Protein AF-A0A7V5GTH8-F1 (afdb_monomer_lite)

Structure (mmCIF, N/CA/C/O backbone):
data_AF-A0A7V5GTH8-F1
#
_entry.id   AF-A0A7V5GTH8-F1
#
loop_
_atom_site.group_PDB
_atom_site.id
_atom_site.type_symbol
_atom_site.label_atom_id
_atom_site.label_alt_id
_atom_site.label_comp_id
_atom_site.label_asym_id
_atom_site.label_entity_id
_atom_site.label_seq_id
_atom_site.pdbx_PDB_ins_code
_atom_site.Cartn_x
_atom_site.Cartn_y
_atom_site.Cartn_z
_atom_site.occupancy
_atom_site.B_iso_or_equiv
_atom_site.auth_seq_id
_atom_site.auth_comp_id
_atom_site.auth_asym_id
_atom_site.auth_atom_id
_atom_site.pdbx_PDB_model_num
ATOM 1 N N . MET A 1 1 ? 73.875 55.751 -14.891 1.00 39.44 1 MET A N 1
ATOM 2 C CA . MET A 1 1 ? 72.560 55.647 -15.553 1.00 39.44 1 MET A CA 1
ATOM 3 C C . MET A 1 1 ? 71.594 54.979 -14.580 1.00 39.44 1 MET A C 1
ATOM 5 O O . MET A 1 1 ? 71.807 53.838 -14.205 1.00 39.44 1 MET A O 1
ATOM 9 N N . THR A 1 2 ? 70.667 55.794 -14.068 1.00 31.27 2 THR A N 1
ATOM 10 C CA . THR A 1 2 ? 69.324 55.520 -13.494 1.00 31.27 2 THR A CA 1
ATOM 11 C C . THR A 1 2 ? 68.744 54.111 -13.739 1.00 31.27 2 THR A C 1
ATOM 13 O O . THR A 1 2 ? 68.944 53.587 -14.821 1.00 31.27 2 THR A O 1
ATOM 16 N N . SER A 1 3 ? 67.902 53.466 -12.918 1.00 29.36 3 SER A N 1
ATOM 17 C CA . SER A 1 3 ? 67.171 53.792 -11.683 1.00 29.36 3 SER A CA 1
ATOM 18 C C . SER A 1 3 ? 66.251 52.591 -11.345 1.00 29.36 3 SER A C 1
ATOM 20 O O . SER A 1 3 ? 65.590 52.087 -12.240 1.00 29.36 3 SER A O 1
ATOM 22 N N . ARG A 1 4 ? 66.178 52.227 -10.054 1.00 31.39 4 ARG A N 1
ATOM 23 C CA . ARG A 1 4 ? 65.015 51.779 -9.236 1.00 31.39 4 ARG A CA 1
ATOM 24 C C . ARG A 1 4 ? 64.033 50.680 -9.707 1.00 31.39 4 ARG A C 1
ATOM 26 O O . ARG A 1 4 ? 63.266 50.854 -10.640 1.00 31.39 4 ARG A O 1
ATOM 33 N N . LEU A 1 5 ? 63.968 49.645 -8.856 1.00 44.34 5 LEU A N 1
ATOM 34 C CA . LEU A 1 5 ? 62.807 49.110 -8.106 1.00 44.34 5 LEU A CA 1
ATOM 35 C C . LEU A 1 5 ? 61.379 49.546 -8.495 1.00 44.34 5 LEU A C 1
ATOM 37 O O . LEU A 1 5 ? 61.075 50.736 -8.487 1.00 44.34 5 LEU A O 1
ATOM 41 N N . THR A 1 6 ? 60.509 48.532 -8.616 1.00 35.84 6 THR A N 1
ATOM 42 C CA . THR A 1 6 ? 59.057 48.374 -8.298 1.00 35.84 6 THR A CA 1
ATOM 43 C C . THR A 1 6 ? 58.467 47.469 -9.395 1.00 35.84 6 THR A C 1
ATOM 45 O O . THR A 1 6 ? 58.799 47.634 -10.555 1.00 35.84 6 THR A O 1
ATOM 48 N N . GLY A 1 7 ? 57.701 46.407 -9.167 1.00 30.75 7 GLY A N 1
ATOM 49 C CA . GLY A 1 7 ? 56.787 46.075 -8.089 1.00 30.75 7 GLY A CA 1
ATOM 50 C C . GLY A 1 7 ? 55.449 45.708 -8.743 1.00 30.75 7 GLY A C 1
ATOM 51 O O . GLY A 1 7 ? 54.884 46.552 -9.421 1.00 30.75 7 GLY A O 1
ATOM 52 N N . HIS A 1 8 ? 54.963 44.486 -8.469 1.00 31.66 8 HIS A N 1
ATOM 53 C CA . HIS A 1 8 ? 53.585 43.990 -8.683 1.00 31.66 8 HIS A CA 1
ATOM 54 C C . HIS A 1 8 ? 53.201 43.663 -10.138 1.00 31.66 8 HIS A C 1
ATOM 56 O O . HIS A 1 8 ? 53.576 44.362 -11.061 1.00 31.66 8 HIS A O 1
ATOM 62 N N . ALA A 1 9 ? 52.396 42.654 -10.450 1.00 35.94 9 ALA A N 1
ATOM 63 C CA . ALA A 1 9 ? 51.842 41.493 -9.758 1.00 35.94 9 ALA A CA 1
ATOM 64 C C . ALA A 1 9 ? 51.091 40.702 -10.850 1.00 35.94 9 ALA A C 1
ATOM 66 O O . ALA A 1 9 ? 50.627 41.296 -11.821 1.00 35.94 9 ALA A O 1
ATOM 67 N N . GLY A 1 10 ? 50.920 39.392 -10.668 1.00 33.81 10 GLY A N 1
ATOM 68 C CA . GLY A 1 10 ? 49.927 38.625 -11.427 1.00 33.81 10 GLY A CA 1
ATOM 69 C C . GLY A 1 10 ? 50.499 37.688 -12.484 1.00 33.81 10 GLY A C 1
ATOM 70 O O . GLY A 1 10 ? 50.167 37.796 -13.657 1.00 33.81 10 GLY A O 1
ATOM 71 N N . GLN A 1 11 ? 51.308 36.717 -12.061 1.00 32.38 11 GLN A N 1
ATOM 72 C CA . GLN A 1 11 ? 51.570 35.520 -12.857 1.00 32.38 11 GLN A CA 1
ATOM 73 C C . GLN A 1 11 ? 51.214 34.296 -12.008 1.00 32.38 11 GLN A C 1
ATOM 75 O O . GLN A 1 11 ? 52.065 33.660 -11.397 1.00 32.38 11 GLN A O 1
ATOM 80 N N . VAL A 1 12 ? 49.917 33.989 -11.932 1.00 32.72 12 VAL A N 1
ATOM 81 C CA . VAL A 1 12 ? 49.458 32.642 -11.578 1.00 32.72 12 VAL A CA 1
ATOM 82 C C . VAL A 1 12 ? 49.416 31.866 -12.888 1.00 32.72 12 VAL A C 1
ATOM 84 O O . VAL A 1 12 ? 48.383 31.756 -13.538 1.00 32.72 12 VAL A O 1
ATOM 87 N N . VAL A 1 13 ? 50.584 31.397 -13.320 1.00 36.88 13 VAL A N 1
ATOM 88 C CA . VAL A 1 13 ? 50.701 30.362 -14.350 1.00 36.88 13 VAL A CA 1
ATOM 89 C C . VAL A 1 13 ? 51.415 29.184 -13.704 1.00 36.88 13 VAL A C 1
ATOM 91 O O . VAL A 1 13 ? 52.630 29.045 -13.757 1.00 36.88 13 VAL A O 1
ATOM 94 N N . LEU A 1 14 ? 50.614 28.363 -13.039 1.00 33.53 14 LEU A N 1
ATOM 95 C CA . LEU A 1 14 ? 50.848 26.940 -12.823 1.00 33.53 14 LEU A CA 1
ATOM 96 C C . LEU A 1 14 ? 49.555 26.295 -13.339 1.00 33.53 14 LEU A C 1
ATOM 98 O O . LEU A 1 14 ? 48.562 26.213 -12.626 1.00 33.53 14 LEU A O 1
ATOM 102 N N . ALA A 1 15 ? 49.412 26.157 -14.661 1.00 32.22 15 ALA A N 1
ATOM 103 C CA . ALA A 1 15 ? 49.744 24.904 -15.344 1.00 32.22 15 ALA A CA 1
ATOM 104 C C . ALA A 1 15 ? 49.188 23.727 -14.517 1.00 32.22 15 ALA A C 1
ATOM 106 O O . ALA A 1 15 ? 49.846 23.209 -13.625 1.00 32.22 15 ALA A O 1
ATOM 107 N N . ALA A 1 16 ? 47.877 23.490 -14.572 1.00 37.06 16 ALA A N 1
ATOM 108 C CA . ALA A 1 16 ? 47.250 22.671 -15.612 1.00 37.06 16 ALA A CA 1
ATOM 109 C C . ALA A 1 16 ? 47.937 21.303 -15.775 1.00 37.06 16 ALA A C 1
ATOM 111 O O . ALA A 1 16 ? 48.403 20.959 -16.853 1.00 37.06 16 ALA A O 1
ATOM 112 N N . SER A 1 17 ? 48.013 20.523 -14.696 1.00 38.22 17 SER A N 1
ATOM 113 C CA . SER A 1 17 ? 48.402 19.109 -14.769 1.00 38.22 17 SER A CA 1
ATOM 114 C C . SER A 1 17 ? 48.010 18.359 -13.497 1.00 38.22 17 SER A C 1
ATOM 116 O O . SER A 1 17 ? 48.876 17.876 -12.781 1.00 38.22 17 SER A O 1
ATOM 118 N N . LEU A 1 18 ? 46.706 18.313 -13.192 1.00 33.22 18 LEU A N 1
ATOM 119 C CA . LEU A 1 18 ? 46.084 17.324 -12.291 1.00 33.22 18 LEU A CA 1
ATOM 120 C C . LEU A 1 18 ? 44.551 17.483 -12.283 1.00 33.22 18 LEU A C 1
ATOM 122 O O . LEU A 1 18 ? 43.934 17.744 -11.261 1.00 33.22 18 LEU A O 1
ATOM 126 N N . PHE A 1 19 ? 43.923 17.349 -13.450 1.00 32.22 19 PHE A N 1
ATOM 127 C CA . PHE A 1 19 ? 42.498 17.014 -13.546 1.00 32.22 19 PHE A CA 1
ATOM 128 C C . PHE A 1 19 ? 42.314 16.035 -14.707 1.00 32.22 19 PHE A C 1
ATOM 130 O O . PHE A 1 19 ? 41.730 16.327 -15.742 1.00 32.22 19 PHE A O 1
ATOM 137 N N . VAL A 1 20 ? 42.898 14.851 -14.529 1.00 37.44 20 VAL A N 1
ATOM 138 C CA . VAL A 1 20 ? 42.429 13.636 -15.191 1.00 37.44 20 VAL A CA 1
ATOM 139 C C . VAL A 1 20 ? 41.389 13.048 -14.242 1.00 37.44 20 VAL A C 1
ATOM 141 O O . VAL A 1 20 ? 41.721 12.265 -13.361 1.00 37.44 20 VAL A O 1
ATOM 144 N N . PHE A 1 21 ? 40.142 13.496 -14.366 1.00 38.44 21 PHE A N 1
ATOM 145 C CA . PHE A 1 21 ? 38.993 12.746 -13.867 1.00 38.44 21 PHE A CA 1
ATOM 146 C C . PHE A 1 21 ? 38.162 12.354 -15.085 1.00 38.44 21 PHE A C 1
ATOM 148 O O . PHE A 1 21 ? 37.556 13.199 -15.734 1.00 38.44 21 PHE A O 1
ATOM 155 N N . SER A 1 22 ? 38.267 11.068 -15.419 1.00 33.78 22 SER A N 1
ATOM 156 C CA . SER A 1 22 ? 37.461 10.259 -16.334 1.00 33.78 22 SER A CA 1
ATOM 157 C C . SER A 1 22 ? 36.206 10.913 -16.927 1.00 33.78 22 SER A C 1
ATOM 159 O O . SER A 1 22 ? 35.097 10.674 -16.460 1.00 33.78 22 SER A O 1
ATOM 161 N N . PHE A 1 23 ? 36.361 11.638 -18.033 1.00 39.31 23 PHE A N 1
ATOM 162 C CA . PHE A 1 23 ? 35.306 11.782 -19.036 1.00 39.31 23 PHE A CA 1
ATOM 163 C C . PHE A 1 23 ? 35.602 10.768 -20.138 1.00 39.31 23 PHE A C 1
ATOM 165 O O . PHE A 1 23 ? 36.542 10.961 -20.908 1.00 39.31 23 PHE A O 1
ATOM 172 N N . GLY A 1 24 ? 34.874 9.651 -20.178 1.00 39.31 24 GLY A N 1
ATOM 173 C CA . GLY A 1 24 ? 35.197 8.605 -21.149 1.00 39.31 24 GLY A CA 1
ATOM 174 C C . GLY A 1 24 ? 34.419 7.300 -21.049 1.00 39.31 24 GLY A C 1
ATOM 175 O O . GLY A 1 24 ? 35.016 6.246 -21.212 1.00 39.31 24 GLY A O 1
ATOM 176 N N . CYS A 1 25 ? 33.116 7.354 -20.789 1.00 42.81 25 CYS A N 1
ATOM 177 C CA . CYS A 1 25 ? 32.160 6.392 -21.333 1.00 42.81 25 CYS A CA 1
ATOM 178 C C . CYS A 1 25 ? 30.814 7.114 -21.327 1.00 42.81 25 CYS A C 1
ATOM 180 O O . CYS A 1 25 ? 30.344 7.499 -20.259 1.00 42.81 25 CYS A O 1
ATOM 182 N N . VAL A 1 26 ? 30.238 7.394 -22.495 1.00 52.34 26 VAL A N 1
ATOM 183 C CA . VAL A 1 26 ? 28.825 7.782 -22.547 1.00 52.34 26 VAL A CA 1
ATOM 184 C C . VAL A 1 26 ? 28.086 6.480 -22.270 1.00 52.34 26 VAL A C 1
ATOM 186 O O . VAL A 1 26 ? 27.908 5.681 -23.186 1.00 52.34 26 VAL A O 1
ATOM 189 N N . SER A 1 27 ? 27.815 6.190 -20.995 1.00 65.44 27 SER A N 1
ATOM 190 C CA . SER A 1 27 ? 26.926 5.088 -20.648 1.00 65.44 27 SER A CA 1
ATOM 191 C C . SER A 1 27 ? 25.589 5.364 -21.324 1.00 65.44 27 SER A C 1
ATOM 193 O O . SER A 1 27 ? 25.129 6.510 -21.348 1.00 65.44 27 SER A O 1
ATOM 195 N N . ASP A 1 28 ? 25.013 4.330 -21.937 1.00 86.69 28 ASP A N 1
ATOM 196 C CA . ASP A 1 28 ? 23.647 4.388 -22.444 1.00 86.69 28 ASP A CA 1
ATOM 197 C C . ASP A 1 28 ? 22.756 4.986 -21.336 1.00 86.69 28 ASP A C 1
ATOM 199 O O . ASP A 1 28 ? 22.837 4.519 -20.194 1.00 86.69 28 ASP A O 1
ATOM 203 N N . PRO A 1 29 ? 21.965 6.046 -21.596 1.00 89.12 29 PRO A N 1
ATOM 204 C CA . PRO A 1 29 ? 21.152 6.677 -20.559 1.00 89.12 29 PRO A CA 1
ATOM 205 C C . PRO A 1 29 ? 20.250 5.690 -19.804 1.00 89.12 29 PRO A C 1
ATOM 207 O O . PRO A 1 29 ? 20.010 5.889 -18.612 1.00 89.12 29 PRO A O 1
ATOM 210 N N . LEU A 1 30 ? 19.809 4.601 -20.451 1.00 91.88 30 LEU A N 1
ATOM 211 C CA . LEU A 1 30 ? 19.063 3.525 -19.788 1.00 91.88 30 LEU A CA 1
ATOM 212 C C . LEU A 1 30 ? 19.927 2.707 -18.826 1.00 91.88 30 LEU A C 1
ATOM 214 O O . LEU A 1 30 ? 19.481 2.421 -17.715 1.00 91.88 30 LEU A O 1
ATOM 218 N N . ASP A 1 31 ? 21.159 2.367 -19.214 1.00 92.44 31 ASP A N 1
ATOM 219 C CA . ASP A 1 31 ? 22.125 1.720 -18.319 1.00 92.44 31 ASP A CA 1
ATOM 220 C C . ASP A 1 31 ? 22.421 2.622 -17.115 1.00 92.44 31 ASP A C 1
ATOM 222 O O . ASP A 1 31 ? 22.408 2.162 -15.974 1.00 92.44 31 ASP A O 1
ATOM 226 N N . HIS A 1 32 ? 22.600 3.926 -17.346 1.00 92.75 32 HIS A N 1
ATOM 227 C CA . HIS A 1 32 ? 22.838 4.886 -16.272 1.00 92.75 32 HIS A CA 1
ATOM 228 C C . HIS A 1 32 ? 21.642 5.008 -15.315 1.00 92.75 32 HIS A C 1
ATOM 230 O O . HIS A 1 32 ? 21.816 5.012 -14.095 1.00 92.75 32 HIS A O 1
ATOM 236 N N . ALA A 1 33 ? 20.417 5.072 -15.842 1.00 92.94 33 ALA A N 1
ATOM 237 C CA . ALA A 1 33 ? 19.210 5.080 -15.020 1.00 92.94 33 ALA A CA 1
ATOM 238 C C . ALA A 1 33 ? 19.064 3.783 -14.205 1.00 92.94 33 ALA A C 1
ATOM 240 O O . ALA A 1 33 ? 18.685 3.830 -13.033 1.00 92.94 33 ALA A O 1
ATOM 241 N N . GLU A 1 34 ? 19.400 2.629 -14.787 1.00 94.94 34 GLU A N 1
ATOM 242 C CA . GLU A 1 34 ? 19.368 1.345 -14.082 1.00 94.94 34 GLU A CA 1
ATOM 243 C C . GLU A 1 34 ? 20.424 1.265 -12.968 1.00 94.94 34 GLU A C 1
ATOM 245 O O . GLU A 1 34 ? 20.119 0.785 -11.874 1.00 94.94 34 GLU A O 1
ATOM 250 N N . GLU A 1 35 ? 21.627 1.802 -13.185 1.00 95.19 35 GLU A N 1
ATOM 251 C CA . GLU A 1 35 ? 22.653 1.940 -12.142 1.00 95.19 35 GLU A CA 1
ATOM 252 C C . GLU A 1 35 ? 22.171 2.815 -10.975 1.00 95.19 35 GLU A C 1
ATOM 254 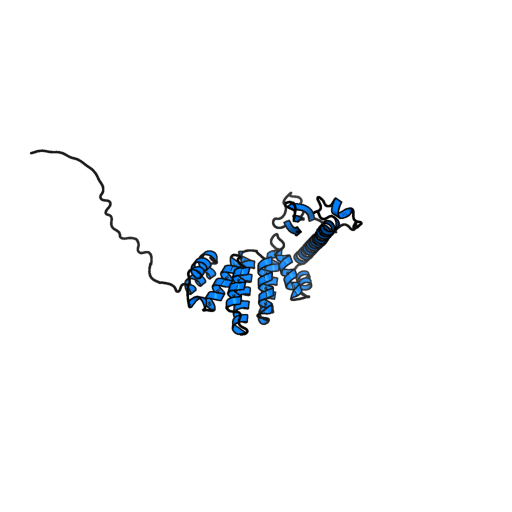O O . GLU A 1 35 ? 22.346 2.452 -9.808 1.00 95.19 35 GLU A O 1
ATOM 259 N N . LEU A 1 36 ? 21.518 3.943 -11.273 1.00 95.12 36 LEU A N 1
ATOM 260 C CA . LEU A 1 36 ? 20.945 4.832 -10.260 1.00 95.12 36 LEU A CA 1
ATOM 261 C C . LEU A 1 36 ? 19.824 4.140 -9.470 1.00 95.12 36 LEU A C 1
ATOM 263 O O . LEU A 1 36 ? 19.799 4.221 -8.241 1.00 95.12 36 LEU A O 1
ATOM 267 N N . ILE A 1 37 ? 18.948 3.385 -10.141 1.00 95.06 37 ILE A N 1
ATOM 268 C CA . ILE A 1 37 ? 17.908 2.568 -9.493 1.00 95.06 37 ILE A CA 1
ATOM 269 C C . ILE A 1 37 ? 18.528 1.486 -8.601 1.00 95.06 37 ILE A C 1
ATOM 271 O O . ILE A 1 37 ? 18.081 1.292 -7.468 1.00 95.06 37 ILE A O 1
ATOM 275 N N . ALA A 1 38 ? 19.579 0.806 -9.063 1.00 93.56 38 ALA A N 1
ATOM 276 C CA . ALA A 1 38 ? 20.300 -0.186 -8.266 1.00 93.56 38 ALA A CA 1
ATOM 277 C C . ALA A 1 38 ? 20.959 0.437 -7.020 1.00 93.56 38 ALA A C 1
ATOM 279 O O . ALA A 1 38 ? 21.046 -0.210 -5.972 1.00 93.56 38 ALA A O 1
ATOM 280 N N . ALA A 1 39 ? 21.365 1.706 -7.110 1.00 94.00 39 ALA A N 1
ATOM 281 C CA . ALA A 1 39 ? 21.851 2.517 -5.997 1.00 94.00 39 ALA A CA 1
ATOM 282 C C . ALA A 1 39 ? 20.730 3.148 -5.141 1.00 94.00 39 ALA A C 1
ATOM 284 O O . ALA A 1 39 ? 21.027 3.877 -4.195 1.00 94.00 39 ALA A O 1
ATOM 285 N N . TYR A 1 40 ? 19.457 2.851 -5.430 1.00 94.06 40 TYR A N 1
ATOM 286 C CA . TYR A 1 40 ? 18.268 3.432 -4.796 1.00 94.06 40 TYR A CA 1
ATOM 287 C C . TYR A 1 40 ? 18.124 4.960 -4.969 1.00 94.06 40 TYR A C 1
ATOM 289 O O . TYR A 1 40 ? 17.362 5.597 -4.236 1.00 94.06 40 TYR A O 1
ATOM 297 N N . ASP A 1 41 ? 18.796 5.557 -5.957 1.00 95.88 41 ASP A N 1
ATOM 298 C CA . ASP A 1 41 ? 18.658 6.969 -6.330 1.00 95.88 41 ASP A CA 1
ATOM 299 C C . ASP A 1 41 ? 17.621 7.155 -7.451 1.00 95.88 41 ASP A C 1
ATOM 301 O O . ASP A 1 41 ? 17.919 7.515 -8.592 1.00 95.88 41 ASP A O 1
ATOM 305 N N . PHE A 1 42 ? 16.360 6.897 -7.105 1.00 95.50 42 PHE A N 1
ATOM 306 C CA . PHE A 1 42 ? 15.233 6.978 -8.038 1.00 95.50 42 PHE A CA 1
ATOM 307 C C . PHE A 1 42 ? 14.968 8.396 -8.538 1.00 95.50 42 PHE A C 1
ATOM 309 O O . PHE A 1 42 ? 14.482 8.567 -9.650 1.00 95.50 42 PHE A O 1
ATOM 316 N N . LYS A 1 43 ? 15.304 9.424 -7.751 1.00 96.00 43 LYS A N 1
ATOM 317 C CA . LYS A 1 43 ? 15.111 10.818 -8.155 1.00 96.00 43 LYS A CA 1
ATOM 318 C C . LYS A 1 43 ? 16.061 11.200 -9.286 1.00 96.00 43 LYS A C 1
ATOM 320 O O . LYS A 1 43 ? 15.628 11.807 -10.263 1.00 96.00 43 LYS A O 1
ATOM 325 N N . SER A 1 44 ? 17.343 10.855 -9.157 1.00 94.62 44 SER A N 1
ATOM 326 C CA . SER A 1 44 ? 18.309 11.092 -10.231 1.00 94.62 44 SER A CA 1
ATOM 327 C C . SER A 1 44 ? 18.010 10.206 -11.439 1.00 94.62 44 SER A C 1
ATOM 329 O O . SER A 1 44 ? 18.084 10.693 -12.563 1.00 94.62 44 SER A O 1
ATOM 331 N N . ALA A 1 45 ? 17.602 8.947 -11.222 1.00 95.12 45 ALA A N 1
ATOM 332 C CA . ALA A 1 45 ? 17.183 8.061 -12.309 1.00 95.12 45 ALA A CA 1
ATOM 333 C C . ALA A 1 45 ? 16.019 8.662 -13.110 1.00 95.12 45 ALA A C 1
ATOM 335 O O . ALA A 1 45 ? 16.081 8.717 -14.336 1.00 95.12 45 ALA A O 1
ATOM 336 N N . LEU A 1 46 ? 15.000 9.189 -12.423 1.00 95.56 46 LEU A N 1
ATOM 337 C CA . LEU A 1 46 ? 13.863 9.852 -13.058 1.00 95.56 46 LEU A CA 1
ATOM 338 C C . LEU A 1 46 ? 14.311 11.065 -13.881 1.00 95.56 46 LEU A C 1
ATOM 340 O O . LEU A 1 46 ? 13.921 11.198 -15.032 1.00 95.56 46 LEU A O 1
ATOM 344 N N . ALA A 1 47 ? 15.208 11.894 -13.339 1.00 95.00 47 ALA A N 1
ATOM 345 C CA . ALA A 1 47 ? 15.729 13.058 -14.051 1.00 95.00 47 ALA A CA 1
ATOM 346 C C . ALA A 1 47 ? 16.508 12.695 -15.329 1.00 95.00 47 ALA A C 1
ATOM 348 O O . ALA A 1 47 ? 16.506 13.482 -16.275 1.00 95.00 47 ALA A O 1
ATOM 349 N N . VAL A 1 48 ? 17.181 11.539 -15.359 1.00 93.12 48 VAL A N 1
ATOM 350 C CA . VAL A 1 48 ? 17.850 11.009 -16.561 1.00 93.12 48 VAL A CA 1
ATOM 351 C C . VAL A 1 48 ? 16.815 10.518 -17.571 1.00 93.12 48 VAL A C 1
ATOM 353 O O . VAL A 1 48 ? 16.869 10.906 -18.736 1.00 93.12 48 VAL A O 1
ATOM 356 N N . LEU A 1 49 ? 15.846 9.718 -17.124 1.00 94.00 49 LEU A N 1
ATOM 357 C CA . LEU A 1 49 ? 14.793 9.162 -17.979 1.00 94.00 49 LEU A CA 1
ATOM 358 C C . LEU A 1 49 ? 13.907 10.265 -18.587 1.00 94.00 49 LEU A C 1
ATOM 360 O O . LEU A 1 49 ? 13.593 10.225 -19.773 1.00 94.00 49 LEU A O 1
ATOM 364 N N . ASP A 1 50 ? 13.577 11.309 -17.825 1.00 93.88 50 ASP A N 1
ATOM 365 C CA . ASP A 1 50 ? 12.758 12.435 -18.293 1.00 93.88 50 ASP A CA 1
ATOM 366 C C . ASP A 1 50 ? 13.429 13.238 -19.423 1.00 93.88 50 ASP A C 1
ATOM 368 O O . ASP A 1 50 ? 12.736 13.846 -20.243 1.00 93.88 50 ASP A O 1
ATOM 372 N N . GLN A 1 51 ? 14.766 13.224 -19.498 1.00 91.94 51 GLN A N 1
ATOM 373 C CA . GLN A 1 51 ? 15.537 13.881 -20.562 1.00 91.94 51 GLN A CA 1
ATOM 374 C C . GLN A 1 51 ? 15.542 13.090 -21.873 1.00 91.94 51 GLN A C 1
ATOM 376 O O . GLN A 1 51 ? 15.906 13.642 -22.912 1.00 91.94 51 GLN A O 1
ATOM 381 N N . MET A 1 52 ? 15.148 11.816 -21.845 1.00 88.94 52 MET A N 1
ATOM 382 C CA . MET A 1 52 ? 15.103 10.985 -23.041 1.00 88.94 52 MET A CA 1
ATOM 383 C C . MET A 1 52 ? 13.927 11.401 -23.928 1.00 88.94 52 MET A C 1
ATOM 385 O O . MET A 1 52 ? 12.788 11.542 -23.466 1.00 88.94 52 MET A O 1
ATOM 389 N N . THR A 1 53 ? 14.194 11.581 -25.221 1.00 80.25 53 THR A N 1
ATOM 390 C CA . THR A 1 53 ? 13.204 11.994 -26.221 1.00 80.25 53 THR A CA 1
ATOM 391 C C . THR A 1 53 ? 13.337 11.143 -27.476 1.00 80.25 53 THR A C 1
ATOM 393 O O . THR A 1 53 ? 14.405 11.143 -28.078 1.00 80.25 53 THR A O 1
ATOM 396 N N . GLY A 1 54 ? 12.247 10.522 -27.932 1.00 77.88 54 GLY A N 1
ATOM 397 C CA . GLY A 1 54 ? 12.230 9.785 -29.198 1.00 77.88 54 GLY A CA 1
ATOM 398 C C . GLY A 1 54 ? 12.045 8.282 -29.017 1.00 77.88 54 GLY A C 1
ATOM 399 O O . GLY A 1 54 ? 11.241 7.860 -28.187 1.00 77.88 54 GLY A O 1
ATOM 400 N N . ALA A 1 55 ? 12.748 7.497 -29.837 1.00 74.06 55 ALA A N 1
ATOM 401 C CA . ALA A 1 55 ? 12.543 6.054 -29.983 1.00 74.06 55 ALA A CA 1
ATOM 402 C C . ALA A 1 55 ? 12.821 5.264 -28.695 1.00 74.06 55 ALA A C 1
ATOM 404 O O . ALA A 1 55 ? 12.242 4.205 -28.485 1.00 74.06 55 ALA A O 1
ATOM 405 N N . GLU A 1 56 ? 13.659 5.786 -27.803 1.00 78.62 56 GLU A N 1
ATOM 406 C CA . GLU A 1 56 ? 13.963 5.154 -26.522 1.00 78.62 56 GLU A CA 1
ATOM 407 C C . GLU A 1 56 ? 12.742 5.088 -25.597 1.00 78.62 56 GLU A C 1
ATOM 409 O O . GLU A 1 56 ? 12.664 4.199 -24.756 1.00 78.62 56 GLU A O 1
ATOM 414 N N . ARG A 1 57 ? 11.757 5.983 -25.771 1.00 80.56 57 ARG A N 1
ATOM 415 C CA . ARG A 1 57 ? 10.495 5.931 -25.014 1.00 80.56 57 ARG A CA 1
ATOM 416 C C . ARG A 1 57 ? 9.577 4.790 -25.444 1.00 80.56 57 ARG A C 1
ATOM 418 O O . ARG A 1 57 ? 8.657 4.448 -24.712 1.00 80.56 57 ARG A O 1
ATOM 425 N N . GLU A 1 58 ? 9.822 4.202 -26.612 1.00 79.38 58 GLU A N 1
ATOM 426 C CA . GLU A 1 58 ? 9.106 3.014 -27.084 1.00 79.38 58 GLU A CA 1
ATOM 427 C C . GLU A 1 58 ? 9.761 1.714 -26.571 1.00 79.38 58 GLU A C 1
ATOM 429 O O . GLU A 1 58 ? 9.219 0.626 -26.769 1.00 79.38 58 GLU A O 1
ATOM 434 N N . ASP A 1 59 ? 10.910 1.805 -25.885 1.00 86.25 59 ASP A N 1
ATOM 435 C CA . ASP A 1 59 ? 11.582 0.657 -25.281 1.00 86.25 59 ASP A CA 1
ATOM 436 C C . ASP A 1 59 ? 10.863 0.212 -23.994 1.00 86.25 59 ASP A C 1
ATOM 438 O O . ASP A 1 59 ? 10.697 0.965 -23.032 1.00 86.25 59 ASP A O 1
ATOM 442 N N . MET A 1 60 ? 10.495 -1.067 -23.921 1.00 86.75 60 MET A N 1
ATOM 443 C CA . MET A 1 60 ? 9.897 -1.669 -22.724 1.00 86.75 60 MET A CA 1
ATOM 444 C C . MET A 1 60 ? 10.788 -1.543 -21.478 1.00 86.75 60 MET A C 1
ATOM 446 O O . MET A 1 60 ? 10.280 -1.499 -20.353 1.00 86.75 60 MET A O 1
ATOM 450 N N . ARG A 1 61 ? 12.115 -1.489 -21.650 1.00 89.81 61 ARG A N 1
ATOM 451 C CA . ARG A 1 61 ? 13.074 -1.234 -20.571 1.00 89.81 61 ARG A CA 1
ATOM 452 C C . ARG A 1 61 ? 12.913 0.181 -20.029 1.00 89.81 61 ARG A C 1
ATOM 454 O O . ARG A 1 61 ? 12.854 0.326 -18.810 1.00 89.81 61 ARG A O 1
ATOM 461 N N . PHE A 1 62 ? 12.788 1.187 -20.897 1.00 92.50 62 PHE A N 1
ATOM 462 C CA . PHE A 1 62 ? 12.512 2.566 -20.487 1.00 92.50 62 PHE A CA 1
ATOM 463 C C . PHE A 1 62 ? 11.237 2.624 -19.648 1.00 92.50 62 PHE A C 1
ATOM 465 O O . PHE A 1 62 ? 11.280 3.050 -18.496 1.00 92.50 62 PHE A O 1
ATOM 472 N N . VAL A 1 63 ? 10.137 2.094 -20.185 1.00 91.25 63 VAL A N 1
ATOM 473 C CA . VAL A 1 63 ? 8.817 2.165 -19.546 1.00 91.25 63 VAL A CA 1
ATOM 474 C C . VAL A 1 63 ? 8.821 1.480 -18.180 1.00 91.25 63 VAL A C 1
ATOM 476 O O . VAL A 1 63 ? 8.294 2.016 -17.206 1.00 91.25 63 VAL A O 1
ATOM 479 N N . ARG A 1 64 ? 9.494 0.326 -18.055 1.00 93.06 64 ARG A N 1
ATOM 480 C CA . ARG A 1 64 ? 9.702 -0.328 -16.755 1.00 93.06 64 ARG A CA 1
ATOM 481 C C . ARG A 1 64 ? 10.467 0.574 -15.780 1.00 93.06 64 ARG A C 1
ATOM 483 O O . ARG A 1 64 ? 10.008 0.748 -14.652 1.00 93.06 64 ARG A O 1
ATOM 490 N N . LEU A 1 65 ? 11.639 1.089 -16.164 1.00 94.69 65 LEU A N 1
ATOM 491 C CA . LEU A 1 65 ? 12.502 1.874 -15.267 1.00 94.69 65 LEU A CA 1
ATOM 492 C C . LEU A 1 65 ? 11.840 3.199 -14.860 1.00 94.69 65 LEU A C 1
ATOM 494 O O . LEU A 1 65 ? 11.922 3.597 -13.693 1.00 94.69 65 LEU A O 1
ATOM 498 N N . HIS A 1 66 ? 11.146 3.849 -15.795 1.00 95.25 66 HIS A N 1
ATOM 499 C CA . HIS A 1 66 ? 10.428 5.100 -15.566 1.00 95.25 66 HIS A CA 1
ATOM 500 C C . HIS A 1 66 ? 9.222 4.889 -14.657 1.00 95.25 66 HIS A C 1
ATOM 502 O O . HIS A 1 66 ? 9.158 5.516 -13.600 1.00 95.25 66 HIS A O 1
ATOM 508 N N . ALA A 1 67 ? 8.361 3.910 -14.953 1.00 94.75 67 ALA A N 1
ATOM 509 C CA . ALA A 1 67 ? 7.226 3.579 -14.096 1.00 94.75 67 ALA A CA 1
ATOM 510 C C . ALA A 1 67 ? 7.666 3.197 -12.672 1.00 94.75 67 ALA A C 1
ATOM 512 O O . ALA A 1 67 ? 7.111 3.705 -11.697 1.00 94.75 67 ALA A O 1
ATOM 513 N N . VAL A 1 68 ? 8.694 2.347 -12.523 1.00 96.44 68 VAL A N 1
ATOM 514 C CA . VAL A 1 68 ? 9.239 1.990 -11.199 1.00 96.44 68 VAL A CA 1
ATOM 515 C C . VAL A 1 68 ? 9.709 3.236 -10.447 1.00 96.44 68 VAL A C 1
ATOM 517 O O . VAL A 1 68 ? 9.374 3.396 -9.272 1.00 96.44 68 VAL A O 1
ATOM 520 N N . SER A 1 69 ? 10.438 4.132 -11.112 1.00 96.94 69 SER A N 1
ATOM 521 C CA . SER A 1 69 ? 10.938 5.367 -10.498 1.00 96.94 69 SER A CA 1
ATOM 522 C C . SER A 1 69 ? 9.801 6.303 -10.082 1.00 96.94 69 SER A C 1
ATOM 524 O O . SER A 1 69 ? 9.806 6.794 -8.952 1.00 96.94 69 SER A O 1
ATOM 526 N N . LEU A 1 70 ? 8.779 6.471 -10.928 1.00 96.56 70 LEU A N 1
ATOM 527 C CA . LEU A 1 70 ? 7.578 7.255 -10.625 1.00 96.56 70 LEU A CA 1
ATOM 528 C C . LEU A 1 70 ? 6.850 6.716 -9.390 1.00 96.56 70 LEU A C 1
ATOM 530 O O . LEU A 1 70 ? 6.598 7.459 -8.437 1.00 96.56 70 LEU A O 1
ATOM 534 N N . PHE A 1 71 ? 6.577 5.409 -9.346 1.00 97.06 71 PHE A N 1
ATOM 535 C CA . PHE A 1 71 ? 5.928 4.787 -8.192 1.00 97.06 71 PHE A CA 1
ATOM 536 C C . PHE A 1 71 ? 6.753 4.942 -6.913 1.00 97.06 71 PHE A C 1
ATOM 538 O O . PHE A 1 71 ? 6.203 5.271 -5.858 1.00 97.06 71 PHE A O 1
ATOM 545 N N . VAL A 1 72 ? 8.070 4.720 -6.977 1.00 96.44 72 VAL A N 1
ATOM 546 C CA . VAL A 1 72 ? 8.953 4.815 -5.805 1.00 96.44 72 VAL A CA 1
ATOM 547 C C . VAL A 1 72 ? 9.084 6.253 -5.303 1.00 96.44 72 VAL A C 1
ATOM 549 O O . VAL A 1 72 ? 9.145 6.464 -4.089 1.00 96.44 72 VAL A O 1
ATOM 552 N N . GLU A 1 73 ? 9.018 7.255 -6.174 1.00 95.94 73 GLU A N 1
ATOM 553 C CA . GLU A 1 73 ? 9.010 8.661 -5.759 1.00 95.94 73 GLU A CA 1
ATOM 554 C C . GLU A 1 73 ? 7.619 9.152 -5.324 1.00 95.94 73 GLU A C 1
ATOM 556 O O . GLU A 1 73 ? 7.519 10.061 -4.503 1.00 95.94 73 GLU A O 1
ATOM 561 N N . GLY A 1 74 ? 6.551 8.424 -5.660 1.00 93.31 74 GLY A N 1
ATOM 562 C CA . GLY A 1 74 ? 5.182 8.681 -5.184 1.00 93.31 74 GLY A CA 1
ATOM 563 C C . GLY A 1 74 ? 4.267 9.309 -6.232 1.00 93.31 74 GLY A C 1
ATOM 564 O O . GLY A 1 74 ? 3.137 9.677 -5.916 1.00 93.31 74 GLY A O 1
ATOM 565 N N . ASN A 1 75 ? 4.721 9.378 -7.481 1.00 94.94 75 ASN A N 1
ATOM 566 C CA . ASN A 1 75 ? 3.940 9.823 -8.626 1.00 94.94 75 ASN A CA 1
ATOM 567 C C . ASN A 1 75 ? 3.121 8.642 -9.174 1.00 94.94 75 ASN A C 1
ATOM 569 O O . ASN A 1 75 ? 3.377 8.128 -10.259 1.00 94.94 75 ASN A O 1
ATOM 573 N N . ILE A 1 76 ? 2.165 8.153 -8.378 1.00 92.12 76 ILE A N 1
ATOM 574 C CA . ILE A 1 76 ? 1.434 6.908 -8.673 1.00 92.12 76 ILE A CA 1
ATOM 575 C C . ILE A 1 76 ? 0.611 7.017 -9.959 1.00 92.12 76 ILE A C 1
ATOM 577 O O . ILE A 1 76 ? 0.643 6.100 -10.775 1.00 92.12 76 ILE A O 1
ATOM 581 N N . ASP A 1 77 ? -0.106 8.125 -10.147 1.00 93.00 77 ASP A N 1
ATOM 582 C CA . ASP A 1 77 ? -0.970 8.313 -11.317 1.00 93.00 77 ASP A CA 1
ATOM 583 C C . ASP A 1 77 ? -0.150 8.375 -12.615 1.00 93.00 77 ASP A C 1
ATOM 585 O O . ASP A 1 77 ? -0.510 7.744 -13.606 1.00 93.00 77 ASP A O 1
ATOM 589 N N . GLU A 1 78 ? 0.993 9.068 -12.586 1.00 93.38 78 GLU A N 1
ATOM 590 C CA . GLU A 1 78 ? 1.939 9.117 -13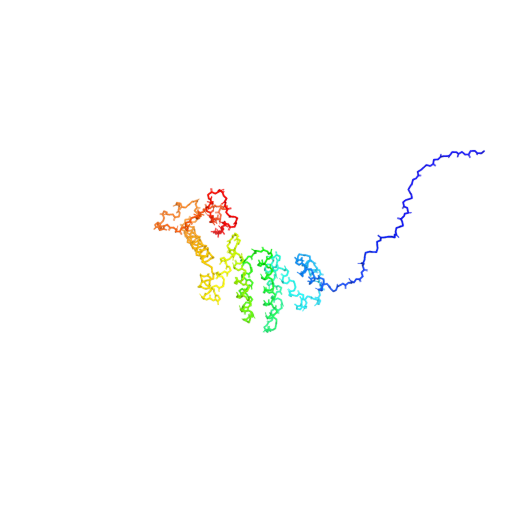.707 1.00 93.38 78 GLU A CA 1
ATOM 591 C C . GLU A 1 78 ? 2.541 7.735 -13.974 1.00 93.38 78 GLU A C 1
ATOM 593 O O . GLU A 1 78 ? 2.606 7.313 -15.122 1.00 93.38 78 GLU A O 1
ATOM 598 N N . GLY A 1 79 ? 2.911 6.987 -12.927 1.00 92.44 79 GLY A N 1
ATOM 599 C CA . GLY A 1 79 ? 3.436 5.628 -13.076 1.00 92.44 79 GLY A CA 1
ATOM 600 C C . GLY A 1 79 ? 2.428 4.674 -13.721 1.00 92.44 79 GLY A C 1
ATOM 601 O O . GLY A 1 79 ? 2.803 3.832 -14.535 1.00 92.44 79 GLY A O 1
ATOM 602 N N . PHE A 1 80 ? 1.136 4.812 -13.403 1.00 92.12 80 PHE A N 1
ATOM 603 C CA . PHE A 1 80 ? 0.085 4.051 -14.083 1.00 92.12 80 PHE A CA 1
ATOM 604 C C . PHE A 1 80 ? -0.134 4.515 -15.521 1.00 92.12 80 PHE A C 1
ATOM 606 O O . PHE A 1 80 ? -0.311 3.663 -16.385 1.00 92.12 80 PHE A O 1
ATOM 613 N N . ALA A 1 81 ? -0.088 5.820 -15.797 1.00 90.56 81 ALA A N 1
ATOM 614 C CA . ALA A 1 81 ? -0.173 6.336 -17.163 1.00 90.56 81 ALA A CA 1
ATOM 615 C C . ALA A 1 81 ? 0.982 5.819 -18.040 1.00 90.56 81 ALA A C 1
ATOM 617 O O . ALA A 1 81 ? 0.761 5.439 -19.190 1.00 90.56 81 ALA A O 1
ATOM 618 N N . GLU A 1 82 ? 2.186 5.732 -17.471 1.00 90.38 82 GLU A N 1
ATOM 619 C CA . GLU A 1 82 ? 3.375 5.190 -18.126 1.00 90.38 82 GLU A CA 1
ATOM 620 C C . GLU A 1 82 ? 3.184 3.707 -18.478 1.00 90.38 82 GLU A C 1
ATOM 622 O O . GLU A 1 82 ? 3.377 3.307 -19.625 1.00 90.38 82 GLU A O 1
ATOM 627 N N . LEU A 1 83 ? 2.692 2.887 -17.541 1.00 89.44 83 LEU A N 1
ATOM 628 C CA . LEU A 1 83 ? 2.365 1.483 -17.825 1.00 89.44 83 LEU A CA 1
ATOM 629 C C . LEU A 1 83 ? 1.184 1.322 -18.791 1.00 89.44 83 LEU A C 1
ATOM 631 O O . LEU A 1 83 ? 1.158 0.370 -19.568 1.00 89.44 83 LEU A O 1
ATOM 635 N N . ASP A 1 84 ? 0.218 2.237 -18.776 1.00 85.38 84 ASP A N 1
ATOM 636 C CA . ASP A 1 84 ? -0.918 2.215 -19.696 1.00 85.38 84 ASP A CA 1
ATOM 637 C C . ASP A 1 84 ? -0.499 2.523 -21.141 1.00 85.38 84 ASP A C 1
ATOM 639 O O . ASP A 1 84 ? -1.133 2.021 -22.069 1.00 85.38 84 ASP A O 1
ATOM 643 N N . SER A 1 85 ? 0.603 3.255 -21.347 1.00 76.38 85 SER A N 1
ATOM 644 C CA . SER A 1 85 ? 1.160 3.525 -22.682 1.00 76.38 85 SER A CA 1
ATOM 645 C C . SER A 1 85 ? 1.637 2.259 -23.412 1.00 76.38 85 SER A C 1
ATOM 647 O O . SER A 1 85 ? 1.536 2.174 -24.635 1.00 76.38 85 SER A O 1
ATOM 649 N N . ILE A 1 86 ? 2.075 1.241 -22.660 1.00 70.12 86 ILE A N 1
ATOM 650 C CA . ILE A 1 86 ? 2.497 -0.077 -23.173 1.00 70.12 86 ILE A CA 1
ATOM 651 C C . ILE A 1 86 ? 1.444 -1.166 -22.978 1.00 70.12 86 ILE A C 1
ATOM 653 O O . ILE A 1 86 ? 1.646 -2.311 -23.404 1.00 70.12 86 ILE A O 1
ATOM 657 N N . ARG A 1 87 ? 0.327 -0.840 -22.315 1.00 63.56 87 ARG A N 1
ATOM 658 C CA . ARG A 1 87 ? -0.759 -1.775 -22.024 1.00 63.56 87 ARG A CA 1
ATOM 659 C C . ARG A 1 87 ? -1.551 -2.053 -23.296 1.00 63.56 87 ARG A C 1
ATOM 661 O O . ARG A 1 87 ? -2.629 -1.511 -23.526 1.00 63.56 87 ARG A O 1
ATOM 668 N N . SER A 1 88 ? -0.996 -2.929 -24.118 1.00 64.56 88 SER A N 1
ATOM 669 C CA . SER A 1 88 ? -1.723 -3.613 -25.179 1.00 64.56 88 SER A CA 1
ATOM 670 C C . SER A 1 88 ? -2.458 -4.840 -24.618 1.00 64.56 88 SER A C 1
ATOM 672 O O . SER A 1 88 ? -2.189 -5.292 -23.501 1.00 64.56 88 SER A O 1
ATOM 674 N N . ASP A 1 89 ? -3.377 -5.409 -25.401 1.00 67.31 89 ASP A N 1
ATOM 675 C CA . ASP A 1 89 ? -4.001 -6.707 -25.097 1.00 67.31 89 ASP A CA 1
ATOM 676 C C . ASP A 1 89 ? -2.994 -7.882 -25.174 1.00 67.31 89 ASP A C 1
ATOM 678 O O . ASP A 1 89 ? -3.380 -9.040 -25.012 1.00 67.31 89 ASP A O 1
ATOM 682 N N . ASP A 1 90 ? -1.703 -7.606 -25.411 1.00 81.56 90 ASP A N 1
ATOM 683 C CA . ASP A 1 90 ? -0.643 -8.607 -25.410 1.00 81.56 90 ASP A CA 1
ATOM 684 C C . ASP A 1 90 ? -0.290 -9.070 -23.979 1.00 81.56 90 ASP A C 1
ATOM 686 O O . ASP A 1 90 ? 0.067 -8.255 -23.115 1.00 81.56 90 ASP A O 1
ATOM 690 N N . PRO A 1 91 ? -0.316 -10.388 -23.709 1.00 80.50 91 PRO A N 1
ATOM 691 C CA . PRO A 1 91 ? 0.047 -10.930 -22.406 1.00 80.50 91 PRO A CA 1
ATOM 692 C C . PRO A 1 91 ? 1.476 -10.596 -21.952 1.00 80.50 91 PRO A C 1
ATOM 694 O O . PRO A 1 91 ? 1.700 -10.452 -20.751 1.00 80.50 91 PRO A O 1
ATOM 697 N N . ALA A 1 92 ? 2.459 -10.464 -22.853 1.00 82.56 92 ALA A N 1
ATOM 698 C CA . ALA A 1 92 ? 3.841 -10.211 -22.437 1.00 82.56 92 ALA A CA 1
ATOM 699 C C . ALA A 1 92 ? 4.012 -8.794 -21.866 1.00 82.56 92 ALA A C 1
ATOM 701 O O . ALA A 1 92 ? 4.679 -8.628 -20.839 1.00 82.56 92 ALA A O 1
ATOM 702 N N . SER A 1 93 ? 3.349 -7.797 -22.458 1.00 82.19 93 SER A N 1
ATOM 703 C CA . SER A 1 93 ? 3.295 -6.435 -21.913 1.00 82.19 93 SER A CA 1
ATOM 704 C C . SER A 1 93 ? 2.617 -6.381 -20.541 1.00 82.19 93 SER A C 1
ATOM 706 O O . SER A 1 93 ? 3.121 -5.717 -19.634 1.00 82.19 93 SER A O 1
ATOM 708 N N . GLN A 1 94 ? 1.526 -7.129 -20.340 1.00 83.31 94 GLN A N 1
ATOM 709 C CA . GLN A 1 94 ? 0.846 -7.207 -19.038 1.00 83.31 94 GLN A CA 1
ATOM 710 C C . GLN A 1 94 ? 1.745 -7.822 -17.956 1.00 83.31 94 GLN A C 1
ATOM 712 O O . GLN A 1 94 ? 1.832 -7.293 -16.846 1.00 83.31 94 GLN A O 1
ATOM 717 N N . LEU A 1 95 ? 2.479 -8.889 -18.289 1.00 86.69 95 LEU A N 1
ATOM 718 C CA . LEU A 1 95 ? 3.452 -9.504 -17.381 1.00 86.69 95 LEU A CA 1
ATOM 719 C C . LEU A 1 95 ? 4.607 -8.547 -17.044 1.00 86.69 95 LEU A C 1
ATOM 721 O O . LEU A 1 95 ? 5.050 -8.491 -15.895 1.00 86.69 95 LEU A O 1
ATOM 725 N N . ALA A 1 96 ? 5.101 -7.779 -18.019 1.00 86.06 96 ALA A N 1
ATOM 726 C CA . ALA A 1 96 ? 6.143 -6.780 -17.789 1.00 86.06 96 ALA A CA 1
ATOM 727 C C . ALA A 1 96 ? 5.660 -5.666 -16.844 1.00 86.06 96 ALA A C 1
ATOM 729 O O . ALA A 1 96 ? 6.343 -5.343 -15.869 1.00 86.06 96 ALA A O 1
ATOM 730 N N . ALA A 1 97 ? 4.449 -5.153 -17.068 1.00 89.25 97 ALA A N 1
ATOM 731 C CA . ALA A 1 97 ? 3.823 -4.154 -16.210 1.00 89.25 97 ALA A CA 1
ATOM 732 C C . ALA A 1 97 ? 3.588 -4.690 -14.783 1.00 89.25 97 ALA A C 1
ATOM 734 O O . ALA A 1 97 ? 3.902 -4.019 -13.798 1.00 89.25 97 ALA A O 1
ATOM 735 N N . ALA A 1 98 ? 3.129 -5.940 -14.646 1.00 90.50 98 ALA A N 1
ATOM 736 C CA . ALA A 1 98 ? 2.952 -6.594 -13.348 1.00 90.50 98 ALA A CA 1
ATOM 737 C C . ALA A 1 98 ? 4.272 -6.707 -12.570 1.00 90.50 98 ALA A C 1
ATOM 739 O O . ALA A 1 98 ? 4.305 -6.485 -11.356 1.00 90.50 98 ALA A O 1
ATOM 740 N N . ARG A 1 99 ? 5.371 -7.028 -13.264 1.00 90.06 99 ARG A N 1
ATOM 741 C CA . ARG A 1 99 ? 6.712 -7.092 -12.669 1.00 90.06 99 ARG A CA 1
ATOM 742 C C . ARG A 1 99 ? 7.204 -5.719 -12.225 1.00 90.06 99 ARG A C 1
ATOM 744 O O . ARG A 1 99 ? 7.703 -5.626 -11.108 1.00 90.06 99 ARG A O 1
ATOM 751 N N . ALA A 1 100 ? 7.005 -4.672 -13.027 1.00 92.69 100 ALA A N 1
ATOM 752 C CA . ALA A 1 100 ? 7.347 -3.299 -12.649 1.00 92.69 100 ALA A CA 1
ATOM 753 C C . ALA A 1 100 ? 6.595 -2.859 -11.377 1.00 92.69 100 ALA A C 1
ATOM 755 O O . ALA A 1 100 ? 7.206 -2.377 -10.422 1.00 92.69 100 ALA A O 1
ATOM 756 N N . LEU A 1 101 ? 5.284 -3.125 -11.304 1.00 94.56 101 LEU A N 1
ATOM 757 C CA . LEU A 1 101 ? 4.483 -2.869 -10.101 1.00 94.56 101 LEU A CA 1
ATOM 758 C C . LEU A 1 101 ? 5.008 -3.632 -8.879 1.00 94.56 101 LEU A C 1
ATOM 760 O O . LEU A 1 101 ? 5.090 -3.074 -7.784 1.00 94.56 101 LEU A O 1
ATOM 764 N N . TYR A 1 102 ? 5.363 -4.908 -9.053 1.00 95.06 102 TYR A N 1
ATOM 765 C CA . TYR A 1 102 ? 5.921 -5.725 -7.978 1.00 95.06 102 TYR A CA 1
ATOM 766 C C . TYR A 1 102 ? 7.273 -5.186 -7.491 1.00 95.06 102 TYR A C 1
ATOM 768 O O . TYR A 1 102 ? 7.485 -5.069 -6.285 1.00 95.06 102 TYR A O 1
ATOM 776 N N . GLU A 1 103 ? 8.176 -4.831 -8.406 1.00 94.75 103 GLU A N 1
ATOM 777 C CA . GLU A 1 103 ? 9.489 -4.254 -8.094 1.00 94.75 103 GLU A CA 1
ATOM 778 C C . GLU A 1 103 ? 9.355 -2.939 -7.324 1.00 94.75 103 GLU A C 1
ATOM 780 O O . GLU A 1 103 ? 9.933 -2.795 -6.243 1.00 94.75 103 GLU A O 1
ATOM 785 N N . ALA A 1 104 ? 8.515 -2.024 -7.814 1.00 95.88 104 ALA A N 1
ATOM 786 C CA . ALA A 1 104 ? 8.216 -0.776 -7.126 1.00 95.88 104 ALA A CA 1
ATOM 787 C C . ALA A 1 104 ? 7.630 -1.029 -5.729 1.00 95.88 104 ALA A C 1
ATOM 789 O O . ALA A 1 104 ? 8.093 -0.451 -4.746 1.00 95.88 104 ALA A O 1
ATOM 790 N N . ALA A 1 105 ? 6.661 -1.942 -5.601 1.00 95.88 105 ALA A N 1
ATOM 791 C CA . ALA A 1 105 ? 6.060 -2.279 -4.314 1.00 95.88 105 ALA A CA 1
ATOM 792 C C . ALA A 1 105 ? 7.084 -2.828 -3.309 1.00 95.88 105 ALA A C 1
ATOM 794 O O . ALA A 1 105 ? 7.042 -2.463 -2.132 1.00 95.88 105 ALA A O 1
ATOM 795 N N . VAL A 1 106 ? 8.020 -3.675 -3.752 1.00 95.38 106 VAL A N 1
ATOM 796 C CA . VAL A 1 106 ? 9.105 -4.194 -2.903 1.00 95.38 106 VAL A CA 1
ATOM 797 C C . VAL A 1 106 ? 9.945 -3.047 -2.343 1.00 95.38 106 VAL A C 1
ATOM 799 O O . VAL A 1 106 ? 10.197 -3.015 -1.135 1.00 95.38 106 VAL A O 1
ATOM 802 N N . VAL A 1 107 ? 10.348 -2.103 -3.196 1.00 95.25 107 VAL A N 1
ATOM 803 C CA . VAL A 1 107 ? 11.155 -0.945 -2.790 1.00 95.25 107 VAL A CA 1
ATOM 804 C C . VAL A 1 107 ? 10.362 -0.020 -1.868 1.00 95.25 107 VAL A C 1
ATOM 806 O O . VAL A 1 107 ? 10.863 0.370 -0.816 1.00 95.25 107 VAL A O 1
ATOM 809 N N . ILE A 1 108 ? 9.106 0.288 -2.198 1.00 94.56 108 ILE A N 1
ATOM 810 C CA . ILE A 1 108 ? 8.257 1.174 -1.390 1.00 94.56 108 ILE A CA 1
ATOM 811 C C . ILE A 1 108 ? 8.025 0.592 0.004 1.00 94.56 108 ILE A C 1
ATOM 813 O O . ILE A 1 108 ? 8.105 1.328 0.991 1.00 94.56 108 ILE A O 1
ATOM 817 N N . ILE A 1 109 ? 7.764 -0.717 0.102 1.00 93.19 109 ILE A N 1
ATOM 818 C CA . ILE A 1 109 ? 7.628 -1.387 1.398 1.00 93.19 109 ILE A CA 1
ATOM 819 C C . ILE A 1 109 ? 8.933 -1.264 2.166 1.00 93.19 109 ILE A C 1
ATOM 821 O O . ILE A 1 109 ? 8.901 -0.872 3.319 1.00 93.19 109 ILE A O 1
ATOM 825 N N . ARG A 1 110 ? 10.073 -1.578 1.553 1.00 89.50 110 ARG A N 1
ATOM 826 C CA . ARG A 1 110 ? 11.336 -1.689 2.285 1.00 89.50 110 ARG A CA 1
ATOM 827 C C . ARG A 1 110 ? 11.933 -0.339 2.685 1.00 89.50 110 ARG A C 1
ATOM 829 O O . ARG A 1 110 ? 12.368 -0.188 3.821 1.00 89.50 110 ARG A O 1
ATOM 836 N N . GLU A 1 111 ? 11.944 0.618 1.765 1.00 89.31 111 GLU A N 1
ATOM 837 C CA . GLU A 1 111 ? 12.745 1.842 1.885 1.00 89.31 111 GLU A CA 1
ATOM 838 C C . GLU A 1 111 ? 11.896 3.086 2.163 1.00 89.31 111 GLU A C 1
ATOM 840 O O . GLU A 1 111 ? 12.333 4.000 2.858 1.00 89.31 111 GLU A O 1
ATOM 845 N N . LYS A 1 112 ? 10.663 3.139 1.644 1.00 88.06 112 LYS A N 1
ATOM 846 C CA . LYS A 1 112 ? 9.807 4.334 1.759 1.00 88.06 112 LYS A CA 1
ATOM 847 C C . LYS A 1 112 ? 8.756 4.217 2.865 1.00 88.06 112 LYS A C 1
ATOM 849 O O . LYS A 1 112 ? 8.201 5.227 3.288 1.00 88.06 112 LYS A O 1
ATOM 854 N N . ASN A 1 113 ? 8.464 3.002 3.340 1.00 86.00 113 ASN A N 1
ATOM 855 C CA . ASN A 1 113 ? 7.440 2.713 4.351 1.00 86.00 113 ASN A CA 1
ATOM 856 C C . ASN A 1 113 ? 6.030 3.251 3.996 1.00 86.00 113 ASN A C 1
ATOM 858 O O . ASN A 1 113 ? 5.186 3.458 4.872 1.00 86.00 113 ASN A O 1
ATOM 862 N N . ARG A 1 114 ? 5.735 3.464 2.705 1.00 90.00 114 ARG A N 1
ATOM 863 C CA . ARG A 1 114 ? 4.408 3.899 2.224 1.00 90.00 114 ARG A CA 1
ATOM 864 C C . ARG A 1 114 ? 3.531 2.676 1.946 1.00 90.00 114 ARG A C 1
ATOM 866 O O . ARG A 1 114 ? 3.166 2.374 0.815 1.00 90.00 114 ARG A O 1
ATOM 873 N N . ILE A 1 115 ? 3.219 1.928 3.007 1.00 91.50 115 ILE A N 1
ATOM 874 C CA . ILE A 1 115 ? 2.594 0.593 2.924 1.00 91.50 115 ILE A CA 1
ATOM 875 C C . ILE A 1 115 ? 1.252 0.599 2.178 1.00 91.50 115 ILE A C 1
ATOM 877 O O . ILE A 1 115 ? 0.991 -0.315 1.396 1.00 91.50 115 ILE A O 1
ATOM 881 N N . ARG A 1 116 ? 0.418 1.630 2.374 1.00 90.81 116 ARG A N 1
ATOM 882 C CA . ARG A 1 116 ? -0.875 1.754 1.679 1.00 90.81 116 ARG A CA 1
ATOM 883 C C . ARG A 1 116 ? -0.697 1.811 0.159 1.00 90.81 116 ARG A C 1
ATOM 885 O O . ARG A 1 116 ? -1.405 1.109 -0.551 1.00 90.81 116 ARG A O 1
ATOM 892 N N . GLU A 1 117 ? 0.273 2.586 -0.318 1.00 92.44 117 GLU A N 1
ATOM 893 C CA . GLU A 1 117 ? 0.582 2.717 -1.746 1.00 92.44 117 GLU A CA 1
ATOM 894 C C . GLU A 1 117 ? 1.107 1.403 -2.319 1.00 92.44 117 GLU A C 1
ATOM 896 O O . GLU A 1 117 ? 0.610 0.926 -3.335 1.00 92.44 117 GLU A O 1
ATOM 901 N N . ALA A 1 118 ? 2.045 0.754 -1.624 1.00 94.44 118 ALA A N 1
ATOM 902 C CA . ALA A 1 118 ? 2.561 -0.535 -2.067 1.00 94.44 118 ALA A CA 1
ATOM 903 C C . ALA A 1 118 ? 1.469 -1.612 -2.150 1.00 94.44 118 ALA A C 1
ATOM 905 O O . ALA A 1 118 ? 1.482 -2.417 -3.075 1.00 94.44 118 ALA A O 1
ATOM 906 N N . ILE A 1 119 ? 0.502 -1.625 -1.224 1.00 94.31 119 ILE A N 1
ATOM 907 C CA . ILE A 1 119 ? -0.648 -2.540 -1.294 1.00 94.31 119 ILE A CA 1
ATOM 908 C C . ILE A 1 119 ? -1.473 -2.293 -2.565 1.00 94.31 119 ILE A C 1
ATOM 910 O O . ILE A 1 119 ? -1.877 -3.265 -3.200 1.00 94.31 119 ILE A O 1
ATOM 914 N N . THR A 1 120 ? -1.690 -1.036 -2.964 1.00 92.62 120 THR A N 1
ATOM 915 C CA . THR A 1 120 ? -2.379 -0.699 -4.224 1.00 92.62 120 THR A CA 1
ATOM 916 C C . THR A 1 120 ? -1.643 -1.269 -5.439 1.00 92.62 120 THR A C 1
ATOM 918 O O . THR A 1 120 ? -2.269 -1.876 -6.313 1.00 92.62 120 THR A O 1
ATOM 921 N N . LEU A 1 121 ? -0.311 -1.148 -5.474 1.00 94.06 121 LEU A N 1
ATOM 922 C CA . LEU A 1 121 ? 0.503 -1.720 -6.553 1.00 94.06 121 LEU A CA 1
ATOM 923 C C . LEU A 1 121 ? 0.449 -3.256 -6.554 1.00 94.06 121 LEU A C 1
ATOM 925 O O . LEU A 1 121 ? 0.300 -3.862 -7.611 1.00 94.06 121 LEU A O 1
ATOM 929 N N . LEU A 1 122 ? 0.508 -3.899 -5.381 1.00 93.62 122 LEU A N 1
ATOM 930 C CA . LEU A 1 122 ? 0.428 -5.362 -5.258 1.00 93.62 122 LEU A CA 1
ATOM 931 C C . LEU A 1 122 ? -0.943 -5.924 -5.665 1.00 93.62 122 LEU A C 1
ATOM 933 O O . LEU A 1 122 ? -1.007 -7.012 -6.239 1.00 93.62 122 LEU A O 1
ATOM 937 N N . ASP A 1 123 ? -2.036 -5.216 -5.372 1.00 90.38 123 ASP A N 1
ATOM 938 C CA . ASP A 1 123 ? -3.383 -5.630 -5.789 1.00 90.38 123 ASP A CA 1
ATOM 939 C C . ASP A 1 123 ? -3.548 -5.523 -7.315 1.00 90.38 123 ASP A C 1
ATOM 941 O O . ASP A 1 123 ? -4.095 -6.429 -7.951 1.00 90.38 123 ASP A O 1
ATOM 945 N N . SER A 1 124 ? -2.976 -4.469 -7.909 1.00 88.06 124 SER A N 1
ATOM 946 C CA . SER A 1 124 ? -2.944 -4.257 -9.364 1.00 88.06 124 SER A CA 1
ATOM 947 C C . SER A 1 124 ? -2.079 -5.311 -10.068 1.00 88.06 124 SER A C 1
ATOM 949 O O . SER A 1 124 ? -2.538 -5.967 -10.999 1.00 88.06 124 SER A O 1
ATOM 951 N N . CYS A 1 125 ? -0.879 -5.577 -9.545 1.00 86.31 125 CYS A N 1
ATOM 952 C CA . CYS A 1 125 ? 0.058 -6.595 -10.029 1.00 86.31 125 CYS A CA 1
ATOM 953 C C . CYS A 1 125 ? -0.596 -7.980 -10.173 1.00 86.31 125 CYS A C 1
ATOM 955 O O . CYS A 1 125 ? -0.460 -8.634 -11.204 1.00 86.31 125 CYS A O 1
ATOM 957 N N . ARG A 1 126 ? -1.374 -8.409 -9.172 1.00 78.88 126 ARG A N 1
ATOM 958 C CA . ARG A 1 126 ? -2.066 -9.709 -9.185 1.00 78.88 126 ARG A CA 1
ATOM 959 C C . ARG A 1 126 ? -3.118 -9.818 -10.292 1.00 78.88 126 ARG A C 1
ATOM 961 O O . ARG A 1 126 ? -3.411 -10.922 -10.739 1.00 78.88 126 ARG A O 1
ATOM 968 N N . THR A 1 127 ? -3.718 -8.700 -10.690 1.00 76.38 127 THR A N 1
ATOM 969 C CA . THR A 1 127 ? -4.702 -8.684 -11.781 1.00 76.38 127 THR A CA 1
ATOM 970 C C . THR A 1 127 ? -4.033 -8.988 -13.123 1.00 76.38 127 THR A C 1
ATOM 972 O O . THR A 1 127 ? -4.672 -9.562 -13.997 1.00 76.38 127 THR A O 1
ATOM 975 N N . TRP A 1 128 ? -2.750 -8.646 -13.266 1.00 74.50 128 TRP A N 1
ATOM 976 C CA . TRP A 1 128 ? -1.996 -8.761 -14.516 1.00 74.50 128 TRP A CA 1
ATOM 977 C C . TRP A 1 128 ? -1.082 -9.994 -14.578 1.00 74.50 128 TRP A C 1
ATOM 979 O O . TRP A 1 128 ? -0.824 -10.497 -15.665 1.00 74.50 128 TRP A O 1
ATOM 989 N N . ASP A 1 129 ? -0.627 -10.519 -13.435 1.00 79.75 129 ASP A N 1
ATOM 990 C CA . ASP A 1 129 ? 0.150 -11.764 -13.361 1.00 79.75 129 ASP A CA 1
ATOM 991 C C . ASP A 1 129 ? -0.258 -12.606 -12.130 1.00 79.75 129 ASP A C 1
ATOM 993 O O . ASP A 1 129 ? 0.222 -12.382 -11.007 1.00 79.75 129 ASP A O 1
ATOM 997 N N . PRO A 1 130 ? -1.147 -13.602 -12.308 1.00 73.56 130 PRO A N 1
ATOM 998 C CA . PRO A 1 130 ? -1.545 -14.515 -11.240 1.00 73.56 130 PRO A CA 1
ATOM 999 C C . PRO A 1 130 ? -0.396 -15.372 -10.682 1.00 73.56 130 PRO A C 1
ATOM 1001 O O . PRO A 1 130 ? -0.466 -15.779 -9.516 1.00 73.56 130 PRO A O 1
ATOM 1004 N N . ASP A 1 131 ? 0.671 -15.616 -11.450 1.00 82.44 131 ASP A N 1
ATOM 1005 C CA . ASP A 1 131 ? 1.802 -16.455 -11.031 1.00 82.44 131 ASP A CA 1
ATOM 1006 C C . ASP A 1 131 ? 2.681 -15.745 -9.988 1.00 82.44 131 ASP A C 1
ATOM 1008 O O . ASP A 1 131 ? 3.381 -16.382 -9.191 1.00 82.44 131 ASP A O 1
ATOM 1012 N N . LEU A 1 132 ? 2.575 -14.414 -9.883 1.00 83.62 132 LEU A N 1
ATOM 1013 C CA . LEU A 1 132 ? 3.213 -13.643 -8.813 1.00 83.62 132 LEU A CA 1
ATOM 1014 C C . LEU A 1 132 ? 2.537 -13.823 -7.451 1.00 83.62 132 LEU A C 1
ATOM 1016 O O . LEU A 1 132 ? 3.122 -13.430 -6.437 1.00 83.62 132 LEU A O 1
ATOM 1020 N N . LYS A 1 133 ? 1.365 -14.470 -7.371 1.00 82.75 133 LYS A N 1
ATOM 1021 C CA . LYS A 1 133 ? 0.617 -14.659 -6.116 1.00 82.75 133 LYS A CA 1
ATOM 1022 C C . LYS A 1 133 ? 1.490 -15.192 -4.980 1.00 82.75 133 LYS A C 1
ATOM 1024 O O . LYS A 1 133 ? 1.447 -14.648 -3.877 1.00 82.75 133 LYS A O 1
ATOM 1029 N N . GLN A 1 134 ? 2.299 -16.221 -5.233 1.00 85.12 134 GLN A N 1
ATOM 1030 C CA . GLN A 1 134 ? 3.147 -16.816 -4.194 1.00 85.12 134 GLN A CA 1
ATOM 1031 C C . GLN A 1 134 ? 4.267 -15.862 -3.746 1.00 85.12 134 GLN A C 1
ATOM 1033 O O . GLN A 1 134 ? 4.560 -15.772 -2.551 1.00 85.12 134 GLN A O 1
ATOM 1038 N N . LYS A 1 135 ? 4.866 -15.111 -4.680 1.00 90.06 135 LYS A N 1
ATOM 1039 C CA . LYS A 1 135 ? 5.895 -14.105 -4.370 1.00 90.06 135 LYS A CA 1
ATOM 1040 C C . LYS A 1 135 ? 5.315 -12.962 -3.541 1.00 90.06 135 LYS A C 1
ATOM 1042 O O . LYS A 1 135 ? 5.887 -12.618 -2.511 1.00 90.06 135 LYS A O 1
ATOM 1047 N N . VAL A 1 136 ? 4.143 -12.455 -3.925 1.00 91.06 136 VAL A N 1
ATOM 1048 C CA . VAL A 1 136 ? 3.402 -11.428 -3.177 1.00 91.06 136 VAL A CA 1
ATOM 1049 C C . VAL A 1 136 ? 3.066 -11.921 -1.771 1.00 91.06 136 VAL A C 1
ATOM 1051 O O . VAL A 1 136 ? 3.349 -11.228 -0.797 1.00 91.06 136 VAL A O 1
ATOM 1054 N N . GLN A 1 137 ? 2.525 -13.134 -1.633 1.00 89.50 137 GLN A N 1
ATOM 1055 C CA . GLN A 1 137 ? 2.215 -13.712 -0.322 1.00 89.50 137 GLN A CA 1
ATOM 1056 C C . GLN A 1 137 ? 3.461 -13.828 0.567 1.00 89.50 137 GLN A C 1
ATOM 1058 O O . GLN A 1 137 ? 3.402 -13.466 1.743 1.00 89.50 137 GLN A O 1
ATOM 1063 N N . SER A 1 138 ? 4.585 -14.291 0.012 1.00 91.06 138 SER A N 1
ATOM 1064 C CA . SER A 1 138 ? 5.857 -14.406 0.735 1.00 91.06 138 SER A CA 1
ATOM 1065 C C . SER A 1 138 ? 6.395 -13.039 1.170 1.00 91.06 138 SER A C 1
ATOM 1067 O O . SER A 1 138 ? 6.715 -12.845 2.345 1.00 91.06 138 SER A O 1
ATOM 1069 N N . LEU A 1 139 ? 6.425 -12.062 0.256 1.00 93.25 139 LEU A N 1
ATOM 1070 C CA . LEU A 1 139 ? 6.847 -10.688 0.535 1.00 93.25 139 LEU A CA 1
ATOM 1071 C C . LEU A 1 139 ? 6.022 -10.078 1.669 1.00 93.25 139 LEU A C 1
ATOM 1073 O O . LEU A 1 139 ? 6.576 -9.609 2.661 1.00 93.25 139 LEU A O 1
ATOM 1077 N N . VAL A 1 140 ? 4.697 -10.109 1.528 1.00 93.12 140 VAL A N 1
ATOM 1078 C CA . VAL A 1 140 ? 3.765 -9.498 2.478 1.00 93.12 140 VAL A CA 1
ATOM 1079 C C . VAL A 1 140 ? 3.875 -10.164 3.841 1.00 93.12 140 VAL A C 1
ATOM 1081 O O . VAL A 1 140 ? 3.892 -9.463 4.848 1.00 93.12 140 VAL A O 1
ATOM 1084 N N . TRP A 1 141 ? 3.989 -11.494 3.895 1.00 93.19 141 TRP A N 1
ATOM 1085 C CA . TRP A 1 141 ? 4.173 -12.211 5.153 1.00 93.19 141 TRP A CA 1
ATOM 1086 C C . TRP A 1 141 ? 5.475 -11.807 5.849 1.00 93.19 141 TRP A C 1
ATOM 1088 O O . TRP A 1 141 ? 5.436 -11.370 6.997 1.00 93.19 141 TRP A O 1
ATOM 1098 N N . ASN A 1 142 ? 6.611 -11.894 5.154 1.00 93.00 142 ASN A N 1
ATOM 1099 C CA . ASN A 1 142 ? 7.918 -11.597 5.742 1.00 93.00 142 ASN A CA 1
ATOM 1100 C C . ASN A 1 142 ? 7.987 -10.149 6.235 1.00 93.00 142 ASN A C 1
ATOM 1102 O O . ASN A 1 142 ? 8.346 -9.898 7.386 1.00 93.00 142 ASN A O 1
ATOM 1106 N N . ARG A 1 143 ? 7.543 -9.201 5.402 1.00 93.50 143 ARG A N 1
ATOM 1107 C CA . ARG A 1 143 ? 7.523 -7.785 5.772 1.00 93.50 143 ARG A CA 1
ATOM 1108 C C . ARG A 1 143 ? 6.528 -7.513 6.889 1.00 93.50 143 ARG A C 1
ATOM 1110 O O . ARG A 1 143 ? 6.866 -6.789 7.814 1.00 93.50 143 ARG A O 1
ATOM 1117 N N . ALA A 1 144 ? 5.348 -8.131 6.898 1.00 92.00 144 ALA A N 1
ATOM 1118 C CA . ALA A 1 144 ? 4.405 -7.952 8.000 1.00 92.00 144 ALA A CA 1
ATOM 1119 C C . ALA A 1 144 ? 5.012 -8.330 9.358 1.00 92.00 144 ALA A C 1
ATOM 1121 O O . ALA A 1 144 ? 4.814 -7.607 10.335 1.00 92.00 144 ALA A O 1
ATOM 1122 N N . LEU A 1 145 ? 5.762 -9.437 9.420 1.00 90.62 145 LEU A N 1
ATOM 1123 C CA . LEU A 1 145 ? 6.431 -9.870 10.648 1.00 90.62 145 LEU A CA 1
ATOM 1124 C C . LEU A 1 145 ? 7.494 -8.864 11.106 1.00 90.62 145 LEU A C 1
ATOM 1126 O O . LEU A 1 145 ? 7.520 -8.513 12.286 1.00 90.62 145 LEU A O 1
ATOM 1130 N N . GLU A 1 146 ? 8.307 -8.346 10.183 1.00 89.00 146 GLU A N 1
ATOM 1131 C CA . GLU A 1 146 ? 9.254 -7.260 10.470 1.00 89.00 146 GLU A CA 1
ATOM 1132 C C . GLU A 1 146 ? 8.518 -6.014 10.983 1.00 89.00 146 GLU A C 1
ATOM 1134 O O . GLU A 1 146 ? 8.876 -5.449 12.016 1.00 89.00 146 GLU A O 1
ATOM 1139 N N . TYR A 1 147 ? 7.414 -5.635 10.341 1.00 87.00 147 TYR A N 1
ATOM 1140 C CA . TYR A 1 147 ? 6.635 -4.464 10.726 1.00 87.00 147 TYR A CA 1
ATOM 1141 C C . TYR A 1 147 ? 5.914 -4.598 12.070 1.00 87.00 147 TYR A C 1
ATOM 1143 O O . TYR A 1 147 ? 5.669 -3.593 12.736 1.00 87.00 147 TYR A O 1
ATOM 1151 N N . PHE A 1 148 ? 5.600 -5.813 12.526 1.00 82.56 148 PHE A N 1
ATOM 1152 C CA . PHE A 1 148 ? 5.103 -6.016 13.890 1.00 82.56 148 PHE A CA 1
ATOM 1153 C C . PHE A 1 148 ? 6.181 -5.855 14.962 1.00 82.56 148 PHE A C 1
ATOM 1155 O O . PHE A 1 148 ? 5.830 -5.701 16.137 1.00 82.56 148 PHE A O 1
ATOM 1162 N N . SER A 1 149 ? 7.464 -5.876 14.595 1.00 76.69 149 SER A N 1
ATOM 1163 C CA . SER A 1 149 ? 8.563 -5.587 15.521 1.00 76.69 149 SER A CA 1
ATOM 1164 C C . SER A 1 149 ? 8.794 -4.084 15.713 1.00 76.69 149 SER A C 1
ATOM 1166 O O . SER A 1 149 ? 9.266 -3.670 16.770 1.00 76.69 149 SER A O 1
ATOM 1168 N N . VAL A 1 150 ? 8.386 -3.259 14.744 1.00 75.06 150 VAL A N 1
ATOM 1169 C CA . VAL A 1 150 ? 8.511 -1.799 14.813 1.00 75.06 150 VAL A CA 1
ATOM 1170 C C . VAL A 1 150 ? 7.187 -1.129 15.184 1.00 75.06 150 VAL A C 1
ATOM 1172 O O . VAL A 1 150 ? 6.114 -1.728 15.063 1.00 75.06 150 VAL A O 1
ATOM 1175 N N . PRO A 1 151 ? 7.210 0.107 15.696 1.00 68.00 151 PRO A N 1
ATOM 1176 C CA . PRO A 1 151 ? 5.991 0.857 15.961 1.00 68.00 151 PRO A CA 1
ATOM 1177 C C . PRO A 1 151 ? 5.279 1.293 14.661 1.00 68.00 151 PRO A C 1
ATOM 1179 O O . PRO A 1 151 ? 5.937 1.531 13.653 1.00 68.00 151 PRO A O 1
ATOM 1182 N N . GLY A 1 152 ? 3.942 1.383 14.663 1.00 76.50 152 GLY A N 1
ATOM 1183 C CA . GLY A 1 152 ? 3.142 1.615 13.448 1.00 76.50 152 GLY A CA 1
ATOM 1184 C C . GLY A 1 152 ? 2.060 0.562 13.203 1.00 76.50 152 GLY A C 1
ATOM 1185 O O . GLY A 1 152 ? 1.877 -0.374 13.992 1.00 76.50 152 GLY A O 1
ATOM 1186 N N . ASP A 1 153 ? 1.366 0.700 12.077 1.00 84.88 153 ASP A N 1
ATOM 1187 C CA . ASP A 1 153 ? 0.313 -0.207 11.614 1.00 84.88 153 ASP A CA 1
ATOM 1188 C C . ASP A 1 153 ? 0.643 -0.932 10.305 1.00 84.88 153 ASP A C 1
ATOM 1190 O O . ASP A 1 153 ? -0.166 -1.738 9.850 1.00 84.88 153 ASP A O 1
ATOM 1194 N N . GLY A 1 154 ? 1.836 -0.727 9.738 1.00 87.19 154 GLY A N 1
ATOM 1195 C CA . GLY A 1 154 ? 2.271 -1.394 8.507 1.00 87.19 154 GLY A CA 1
ATOM 1196 C C . GLY A 1 154 ? 2.111 -2.917 8.566 1.00 87.19 154 GLY A C 1
ATOM 1197 O O . GLY A 1 154 ? 1.585 -3.523 7.638 1.00 87.19 154 GLY A O 1
ATOM 1198 N N . GLY A 1 155 ? 2.440 -3.538 9.705 1.00 90.50 155 GLY A N 1
ATOM 1199 C CA . GLY A 1 155 ? 2.277 -4.983 9.900 1.00 90.50 155 GLY A CA 1
ATOM 1200 C C . GLY A 1 155 ? 0.809 -5.411 9.889 1.00 90.50 155 GLY A C 1
ATOM 1201 O O . GLY A 1 155 ? 0.458 -6.428 9.295 1.00 90.50 155 GLY A O 1
ATOM 1202 N N . TYR A 1 156 ? -0.075 -4.597 10.475 1.00 91.31 156 TYR A N 1
ATOM 1203 C CA . TYR A 1 156 ? -1.517 -4.824 10.414 1.00 91.31 156 TYR A CA 1
ATOM 1204 C C . TYR A 1 156 ? -2.047 -4.676 8.982 1.00 91.31 156 TYR A C 1
ATOM 1206 O O . TYR A 1 156 ? -2.750 -5.573 8.517 1.00 91.31 156 TYR A O 1
ATOM 1214 N N . GLN A 1 157 ? -1.677 -3.604 8.272 1.00 92.19 157 GLN A N 1
ATOM 1215 C CA . GLN A 1 157 ? -2.101 -3.357 6.889 1.00 92.19 157 GLN A CA 1
ATOM 1216 C C . GLN A 1 157 ? -1.665 -4.499 5.959 1.00 92.19 157 GLN A C 1
ATOM 1218 O O . GLN A 1 157 ? -2.476 -5.015 5.187 1.00 92.19 157 GLN A O 1
ATOM 1223 N N . LEU A 1 158 ? -0.414 -4.957 6.088 1.00 94.00 158 LEU A N 1
ATOM 1224 C CA . LEU A 1 158 ? 0.120 -6.076 5.315 1.00 94.00 158 LEU A CA 1
ATOM 1225 C C . LEU A 1 158 ? -0.602 -7.390 5.637 1.00 94.00 158 LEU A C 1
ATOM 1227 O O . LEU A 1 158 ? -1.024 -8.070 4.708 1.00 94.00 158 LEU A O 1
ATOM 1231 N N . ILE A 1 159 ? -0.845 -7.742 6.909 1.00 94.12 159 ILE A N 1
ATOM 1232 C CA . ILE A 1 159 ? -1.638 -8.949 7.230 1.00 94.12 159 ILE A CA 1
ATOM 1233 C C . ILE A 1 159 ? -3.081 -8.829 6.748 1.00 94.12 159 ILE A C 1
ATOM 1235 O O . ILE A 1 159 ? -3.640 -9.821 6.291 1.00 94.12 159 ILE A O 1
ATOM 1239 N N . GLN A 1 160 ? -3.698 -7.651 6.825 1.00 93.25 160 GLN A N 1
ATOM 1240 C CA . GLN A 1 160 ? -5.055 -7.441 6.323 1.00 93.25 160 GLN A CA 1
ATOM 1241 C C . GLN A 1 160 ? -5.126 -7.596 4.797 1.00 93.25 160 GLN A C 1
ATOM 1243 O O . GLN A 1 160 ? -6.107 -8.117 4.262 1.00 93.25 160 GLN A O 1
ATOM 1248 N N . PHE A 1 161 ? -4.098 -7.151 4.074 1.00 92.75 161 PHE A N 1
ATOM 1249 C CA . PHE A 1 161 ? -3.952 -7.461 2.656 1.00 92.75 161 PHE A CA 1
ATOM 1250 C C . PHE A 1 161 ? -3.764 -8.967 2.446 1.00 92.75 161 PHE A C 1
ATOM 1252 O O . PHE A 1 161 ? -4.528 -9.589 1.712 1.00 92.75 161 PHE A O 1
ATOM 1259 N N . ALA A 1 162 ? -2.843 -9.590 3.179 1.00 91.44 162 ALA A N 1
ATOM 1260 C CA . ALA A 1 162 ? -2.557 -11.014 3.069 1.00 91.44 162 ALA A CA 1
ATOM 1261 C C . ALA A 1 162 ? -3.770 -11.903 3.394 1.00 91.44 162 ALA A C 1
ATOM 1263 O O . ALA A 1 162 ? -3.946 -12.945 2.772 1.00 91.44 162 ALA A O 1
ATOM 1264 N N . SER A 1 163 ? -4.646 -11.492 4.318 1.00 91.69 163 SER A N 1
ATOM 1265 C CA . SER A 1 163 ? -5.853 -12.249 4.677 1.00 91.69 163 SER A CA 1
ATOM 1266 C C . SER A 1 163 ? -6.910 -12.256 3.582 1.00 91.69 163 SER A C 1
ATOM 1268 O O . SER A 1 163 ? -7.770 -13.127 3.587 1.00 91.69 163 SER A O 1
ATOM 1270 N N . ARG A 1 164 ? -6.843 -11.309 2.636 1.00 89.50 164 ARG A N 1
ATOM 1271 C CA . ARG A 1 164 ? -7.651 -11.342 1.407 1.00 89.50 164 ARG A CA 1
ATOM 1272 C C . ARG A 1 164 ? -7.102 -12.348 0.390 1.00 89.50 164 ARG A C 1
ATOM 1274 O O . ARG A 1 164 ? -7.822 -12.748 -0.515 1.00 89.50 164 ARG A O 1
ATOM 1281 N N . LEU A 1 165 ? -5.831 -12.735 0.522 1.00 85.56 165 LEU A N 1
ATOM 1282 C CA . LEU A 1 165 ? -5.154 -13.698 -0.353 1.00 85.56 165 LEU A CA 1
ATOM 1283 C C . LEU A 1 165 ? -5.182 -15.123 0.206 1.00 85.56 165 LEU A C 1
ATOM 1285 O O . LEU A 1 165 ? -5.090 -16.082 -0.560 1.00 85.56 165 LEU A O 1
ATOM 1289 N N . ASP A 1 166 ? -5.225 -15.249 1.529 1.00 88.19 166 ASP A N 1
ATOM 1290 C CA . ASP A 1 166 ? -5.153 -16.508 2.256 1.00 88.19 166 ASP A CA 1
ATOM 1291 C C . ASP A 1 166 ? -5.908 -16.395 3.587 1.00 88.19 166 ASP A C 1
ATOM 1293 O O . ASP A 1 166 ? -5.429 -15.794 4.554 1.00 88.19 166 ASP A O 1
ATOM 1297 N N . GLU A 1 167 ? -7.083 -17.020 3.655 1.00 86.81 167 GLU A N 1
ATOM 1298 C CA . GLU A 1 167 ? -7.945 -17.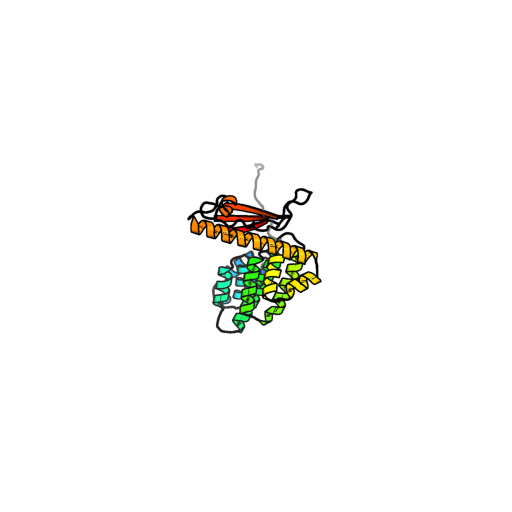030 4.843 1.00 86.81 167 GLU A CA 1
ATOM 1299 C C . GLU A 1 167 ? -7.262 -17.648 6.079 1.00 86.81 167 GLU A C 1
ATOM 1301 O O . GLU A 1 167 ? -7.596 -17.335 7.226 1.00 86.81 167 GLU A O 1
ATOM 1306 N N . GLY A 1 168 ? -6.261 -18.509 5.872 1.00 91.88 168 GLY A N 1
ATOM 1307 C CA . GLY A 1 168 ? -5.493 -19.159 6.925 1.00 91.88 168 GLY A CA 1
ATOM 1308 C C . GLY A 1 168 ? -4.402 -18.281 7.540 1.00 91.88 168 GLY A C 1
ATOM 1309 O O . GLY A 1 168 ? -3.854 -18.648 8.584 1.00 91.88 168 GLY A O 1
ATOM 1310 N N . ILE A 1 169 ? -4.077 -17.121 6.959 1.00 92.31 169 ILE A N 1
ATOM 1311 C CA . ILE A 1 169 ? -2.893 -16.349 7.365 1.00 92.31 169 ILE A CA 1
ATOM 1312 C C . ILE A 1 169 ? -2.967 -15.830 8.801 1.00 92.31 169 ILE A C 1
ATOM 1314 O O . ILE A 1 169 ? -1.970 -15.848 9.519 1.00 92.31 169 ILE A O 1
ATOM 1318 N N . VAL A 1 170 ? -4.156 -15.443 9.268 1.00 93.19 170 VAL A N 1
ATOM 1319 C CA . VAL A 1 170 ? -4.360 -14.973 10.646 1.00 93.19 170 VAL A CA 1
ATOM 1320 C C . VAL A 1 170 ? -4.204 -16.131 11.637 1.00 93.19 170 VAL A C 1
ATOM 1322 O O . VAL A 1 170 ? -3.636 -15.962 12.718 1.00 93.19 170 VAL A O 1
ATOM 1325 N N . ARG A 1 171 ? -4.646 -17.338 11.256 1.00 94.00 171 ARG A N 1
ATOM 1326 C CA . ARG A 1 171 ? -4.420 -18.557 12.044 1.00 94.00 171 ARG A CA 1
ATOM 1327 C C . ARG A 1 171 ? -2.929 -18.889 12.105 1.00 94.00 171 ARG A C 1
ATOM 1329 O O . ARG A 1 171 ? -2.433 -19.196 13.185 1.00 94.00 171 ARG A O 1
ATOM 1336 N N . ARG A 1 172 ? -2.203 -18.759 10.988 1.00 94.31 172 ARG A N 1
ATOM 1337 C CA . ARG A 1 172 ? -0.740 -18.918 10.966 1.00 94.31 172 ARG A CA 1
ATOM 1338 C C . ARG A 1 172 ? -0.039 -17.882 11.837 1.00 94.31 172 ARG A C 1
ATOM 1340 O O . ARG A 1 172 ? 0.842 -18.262 12.594 1.00 94.31 172 ARG A O 1
ATOM 1347 N N . LEU A 1 173 ? -0.465 -16.617 11.809 1.00 93.62 173 LEU A N 1
ATOM 1348 C CA . LEU A 1 173 ? 0.068 -15.568 12.686 1.00 93.62 173 LEU A CA 1
ATOM 1349 C C . LEU A 1 173 ? -0.100 -15.931 14.164 1.00 93.62 173 LEU A C 1
ATOM 1351 O O . LEU A 1 173 ? 0.847 -15.806 14.938 1.00 93.62 173 LEU A O 1
ATOM 1355 N N . ARG A 1 174 ? -1.279 -16.444 14.540 1.00 93.81 174 ARG A N 1
ATOM 1356 C CA . ARG A 1 174 ? -1.557 -16.929 15.899 1.00 93.81 174 ARG A CA 1
ATOM 1357 C C . ARG A 1 174 ? -0.607 -18.043 16.327 1.00 93.81 174 ARG A C 1
ATOM 1359 O O . ARG A 1 174 ? -0.128 -18.005 17.458 1.00 93.81 174 ARG A O 1
ATOM 1366 N N . SER A 1 175 ? -0.367 -19.019 15.454 1.00 95.06 175 SER A N 1
ATOM 1367 C CA . SER A 1 175 ? 0.529 -20.144 15.736 1.00 95.06 175 SER A CA 1
ATOM 1368 C C . SER A 1 175 ? 2.005 -19.744 15.724 1.00 95.06 175 SER A C 1
ATOM 1370 O O . SER A 1 175 ? 2.785 -20.299 16.487 1.00 95.06 175 SER A O 1
ATOM 1372 N N . PHE A 1 176 ? 2.382 -18.781 14.881 1.00 93.75 176 PHE A N 1
ATOM 1373 C CA . PHE A 1 176 ? 3.755 -18.303 14.740 1.00 93.75 176 PHE A CA 1
ATOM 1374 C C . PHE A 1 176 ? 4.194 -17.469 15.946 1.00 93.75 176 PHE A C 1
ATOM 1376 O O . PHE A 1 176 ? 5.228 -17.743 16.549 1.00 93.75 176 PHE A O 1
ATOM 1383 N N . ASN A 1 177 ? 3.415 -16.445 16.311 1.00 91.19 177 ASN A N 1
ATOM 1384 C CA . ASN A 1 177 ? 3.747 -15.578 17.434 1.00 91.19 177 ASN A CA 1
ATOM 1385 C C . ASN A 1 177 ? 2.488 -14.965 18.063 1.00 91.19 177 ASN A C 1
ATOM 1387 O O . ASN A 1 177 ? 1.814 -14.106 17.484 1.00 91.19 177 ASN A O 1
ATOM 1391 N N . ARG A 1 178 ? 2.202 -15.360 19.309 1.00 90.06 178 ARG A N 1
ATOM 1392 C CA . ARG A 1 178 ? 1.027 -14.889 20.056 1.00 90.06 178 ARG A CA 1
ATOM 1393 C C . ARG A 1 178 ? 1.033 -13.376 20.293 1.00 90.06 178 ARG A C 1
ATOM 1395 O O . ARG A 1 178 ? -0.040 -12.779 20.312 1.00 90.06 178 ARG A O 1
ATOM 1402 N N . LEU A 1 179 ? 2.200 -12.747 20.453 1.00 87.69 179 LEU A N 1
ATOM 1403 C CA . LEU A 1 179 ? 2.300 -11.296 20.643 1.00 87.69 179 LEU A CA 1
ATOM 1404 C C . LEU A 1 179 ? 1.891 -10.546 19.373 1.00 87.69 179 LEU A C 1
ATOM 1406 O O . LEU A 1 179 ? 1.100 -9.609 19.452 1.00 87.69 179 LEU A O 1
ATOM 1410 N N . TYR A 1 180 ? 2.352 -10.995 18.204 1.00 89.25 180 TYR A N 1
ATOM 1411 C CA . TYR A 1 180 ? 1.968 -10.386 16.926 1.00 89.25 180 TYR A CA 1
ATOM 1412 C C . TYR A 1 180 ? 0.483 -10.573 16.635 1.00 89.25 180 TYR A C 1
ATOM 1414 O O . TYR A 1 180 ? -0.186 -9.638 16.206 1.00 89.25 180 TYR A O 1
ATOM 1422 N N . TYR A 1 181 ? -0.068 -11.744 16.954 1.00 90.25 181 TYR A N 1
ATOM 1423 C CA . TYR A 1 181 ? -1.505 -11.977 16.853 1.00 90.25 181 TYR A CA 1
ATOM 1424 C C . TYR A 1 181 ? -2.328 -11.082 17.793 1.00 90.25 181 TYR A C 1
ATOM 1426 O O . TYR A 1 181 ? -3.367 -10.555 17.392 1.00 90.25 181 TYR A O 1
ATOM 1434 N N . ASN A 1 182 ? -1.878 -10.876 19.033 1.00 86.94 182 ASN A N 1
ATOM 1435 C CA . ASN A 1 182 ? -2.542 -9.955 19.956 1.00 86.94 182 ASN A CA 1
ATOM 1436 C C . ASN A 1 182 ? -2.508 -8.520 19.415 1.00 86.94 182 ASN A C 1
ATOM 1438 O O . ASN A 1 182 ? -3.553 -7.876 19.363 1.00 86.94 182 ASN A O 1
ATOM 1442 N N . ARG A 1 183 ? -1.346 -8.065 18.926 1.00 84.69 183 ARG A N 1
ATOM 1443 C CA . ARG A 1 183 ? -1.182 -6.744 18.303 1.00 84.69 183 ARG A CA 1
ATOM 1444 C C . ARG A 1 183 ? -2.052 -6.579 17.055 1.00 84.69 183 ARG A C 1
ATOM 1446 O O . ARG A 1 183 ? -2.664 -5.533 16.869 1.00 84.69 183 ARG A O 1
ATOM 1453 N N . TYR A 1 184 ? -2.161 -7.612 16.221 1.00 89.69 184 TYR A N 1
ATOM 1454 C CA . TYR A 1 184 ? -3.068 -7.619 15.073 1.00 89.69 184 TYR A CA 1
ATOM 1455 C C . TYR A 1 184 ? -4.532 -7.434 15.499 1.00 89.69 184 TYR A C 1
ATOM 1457 O O . TYR A 1 184 ? -5.233 -6.605 14.926 1.00 89.69 184 TYR A O 1
ATOM 1465 N N . ASN A 1 185 ? -5.000 -8.164 16.519 1.00 88.81 185 ASN A N 1
ATOM 1466 C CA . ASN A 1 185 ? -6.381 -8.037 17.002 1.00 88.81 185 ASN A CA 1
ATOM 1467 C C . ASN A 1 185 ? -6.655 -6.695 17.682 1.00 88.81 185 ASN A C 1
ATOM 1469 O O . ASN A 1 185 ? -7.749 -6.153 17.544 1.00 88.81 185 ASN A O 1
ATOM 1473 N N . GLU A 1 186 ? -5.672 -6.160 18.398 1.00 85.62 186 GLU A N 1
ATOM 1474 C CA . GLU A 1 186 ? -5.737 -4.821 18.972 1.00 85.62 186 GLU A CA 1
ATOM 1475 C C . GLU A 1 186 ? -5.925 -3.775 17.867 1.00 85.62 186 GLU A C 1
ATOM 1477 O O . GLU A 1 186 ? -6.918 -3.050 17.885 1.00 85.62 186 GLU A O 1
ATOM 1482 N N . MET A 1 187 ? -5.057 -3.776 16.848 1.00 86.81 187 MET A N 1
ATOM 1483 C CA . MET A 1 187 ? -5.165 -2.870 15.698 1.00 86.81 187 MET A CA 1
ATOM 1484 C C . MET A 1 187 ? -6.478 -3.059 14.935 1.00 86.81 187 MET A C 1
ATOM 1486 O O . MET A 1 187 ? -7.130 -2.076 14.591 1.00 86.81 187 MET A O 1
ATOM 1490 N N . ARG A 1 188 ? -6.929 -4.304 14.743 1.00 89.38 188 ARG A N 1
ATOM 1491 C CA . ARG A 1 188 ? -8.243 -4.603 14.154 1.00 89.38 188 ARG A CA 1
ATOM 1492 C C . ARG A 1 188 ? -9.373 -3.919 14.925 1.00 89.38 188 ARG A C 1
ATOM 1494 O O . ARG A 1 188 ? -10.253 -3.328 14.306 1.00 89.38 188 ARG A O 1
ATOM 1501 N N . GLY A 1 189 ? -9.346 -3.984 16.256 1.00 86.44 189 GLY A N 1
ATOM 1502 C CA . GLY A 1 189 ? -10.330 -3.323 17.112 1.00 86.44 189 GLY A CA 1
ATOM 1503 C C . GLY A 1 189 ? -10.281 -1.797 17.001 1.00 86.44 189 GLY A C 1
ATOM 1504 O O . GLY A 1 189 ? -11.328 -1.158 16.925 1.00 86.44 189 GLY A O 1
ATOM 1505 N N . VAL A 1 190 ? -9.082 -1.206 16.922 1.00 85.75 190 VAL A N 1
ATOM 1506 C CA . VAL A 1 190 ? -8.915 0.245 16.725 1.00 85.75 190 VAL A CA 1
ATOM 1507 C C . VAL A 1 190 ? -9.482 0.681 15.374 1.00 85.75 190 VAL A C 1
ATOM 1509 O O . VAL A 1 190 ? -10.263 1.627 15.318 1.00 85.75 190 VAL A O 1
ATOM 1512 N N . TYR A 1 191 ? -9.162 -0.037 14.297 1.00 87.44 191 TYR A N 1
ATOM 1513 C CA . TYR A 1 191 ? -9.687 0.244 12.960 1.00 87.44 191 TYR A CA 1
ATOM 1514 C C . TYR A 1 191 ? -11.210 0.086 12.879 1.00 87.44 191 TYR A C 1
ATOM 1516 O O . TYR A 1 191 ? -11.888 0.913 12.272 1.00 87.44 191 TYR A O 1
ATOM 1524 N N . GLN A 1 192 ? -11.780 -0.934 13.529 1.00 88.00 192 GLN A N 1
ATOM 1525 C CA . GLN A 1 192 ? -13.235 -1.080 13.643 1.00 88.00 192 GLN A CA 1
ATOM 1526 C C . GLN A 1 192 ? -13.865 0.104 14.383 1.00 88.00 192 GLN A C 1
ATOM 1528 O O . GLN A 1 192 ? -14.879 0.636 13.934 1.00 88.00 192 GLN A O 1
ATOM 1533 N N . ALA A 1 193 ? -13.251 0.549 15.481 1.00 86.06 193 ALA A N 1
ATOM 1534 C CA . ALA A 1 193 ? -13.710 1.711 16.227 1.00 86.06 193 ALA A CA 1
ATOM 1535 C C . ALA A 1 193 ? -13.659 2.998 15.385 1.00 86.06 193 ALA A C 1
ATOM 1537 O O . ALA A 1 193 ? -14.639 3.743 15.349 1.00 86.06 193 ALA A O 1
ATOM 1538 N N . LEU A 1 194 ? -12.557 3.229 14.664 1.00 86.88 194 LEU A N 1
ATOM 1539 C CA . LEU A 1 194 ? -12.399 4.367 13.755 1.00 86.88 194 LEU A CA 1
ATOM 1540 C C . LEU A 1 194 ? -13.443 4.355 12.635 1.00 86.88 194 LEU A C 1
ATOM 1542 O O . LEU A 1 194 ? -14.100 5.369 12.418 1.00 86.88 194 LEU A O 1
ATOM 1546 N N . ASN A 1 195 ? -13.670 3.211 11.986 1.00 86.56 195 ASN A N 1
ATOM 1547 C CA . ASN A 1 195 ? -14.672 3.087 10.923 1.00 86.56 195 ASN A CA 1
ATOM 1548 C C . ASN A 1 195 ? -16.098 3.334 11.434 1.00 86.56 195 ASN A C 1
ATOM 1550 O O . ASN A 1 195 ? -16.876 4.037 10.794 1.00 86.56 195 ASN A O 1
ATOM 1554 N N . LEU A 1 196 ? -16.446 2.809 12.613 1.00 86.31 196 LEU A N 1
ATOM 1555 C CA . LEU A 1 196 ? -17.749 3.076 13.227 1.00 86.31 196 LEU A CA 1
ATOM 1556 C C . LEU A 1 196 ? -17.935 4.563 13.541 1.00 86.31 196 LEU A C 1
ATOM 1558 O O . LEU A 1 196 ? -19.024 5.101 13.346 1.00 86.31 196 LEU A O 1
ATOM 1562 N N . LEU A 1 197 ? -16.888 5.233 14.024 1.00 85.94 197 LEU A N 1
ATOM 1563 C CA . LEU A 1 197 ? -16.920 6.670 14.286 1.00 85.94 197 LEU A CA 1
ATOM 1564 C C . LEU A 1 197 ? -17.012 7.482 12.997 1.00 85.94 197 LEU A C 1
ATOM 1566 O O . LEU A 1 197 ? -17.812 8.411 12.947 1.00 85.94 197 LEU A O 1
ATOM 1570 N N . LYS A 1 198 ? -16.270 7.104 11.953 1.00 87.44 198 LYS A N 1
ATOM 1571 C CA . LYS A 1 198 ? -16.354 7.721 10.626 1.00 87.44 198 LYS A CA 1
ATOM 1572 C C . LYS A 1 198 ? -17.784 7.679 10.094 1.00 87.44 198 LYS A C 1
ATOM 1574 O O . LYS A 1 198 ? -18.348 8.731 9.810 1.00 87.44 198 LYS A O 1
ATOM 1579 N N . ASN A 1 199 ? -18.414 6.504 10.106 1.00 86.38 199 ASN A N 1
ATOM 1580 C CA . ASN A 1 199 ? -19.804 6.349 9.674 1.00 86.38 199 ASN A CA 1
ATOM 1581 C C . ASN A 1 199 ? -20.766 7.226 10.496 1.00 86.38 199 ASN A C 1
ATOM 1583 O O . ASN A 1 199 ? -21.724 7.776 9.961 1.00 86.38 199 ASN A O 1
ATOM 1587 N N . ARG A 1 200 ? -20.520 7.399 11.802 1.00 86.06 200 ARG A N 1
ATOM 1588 C CA . ARG A 1 200 ? -21.330 8.295 12.647 1.00 86.06 200 ARG A CA 1
ATOM 1589 C C . ARG A 1 200 ? -21.124 9.769 12.312 1.00 86.06 200 ARG A C 1
ATOM 1591 O O . ARG A 1 200 ? -22.094 10.519 12.348 1.00 86.06 200 ARG A O 1
ATOM 1598 N N . VAL A 1 201 ? -19.896 10.186 12.009 1.00 86.94 201 VAL A N 1
ATOM 1599 C CA . VAL A 1 201 ? -19.601 11.555 11.561 1.00 86.94 201 VAL A CA 1
ATOM 1600 C C . VAL A 1 201 ? -20.308 11.837 10.236 1.00 86.94 201 VAL A C 1
ATOM 1602 O O . VAL A 1 201 ? -20.966 12.868 10.117 1.00 86.94 201 VAL A O 1
ATOM 1605 N N . GLU A 1 202 ? -20.253 10.904 9.286 1.00 87.38 202 GLU A N 1
ATOM 1606 C CA . GLU A 1 202 ? -20.942 11.017 7.994 1.00 87.38 202 GLU A CA 1
ATOM 1607 C C . GLU A 1 202 ? -22.467 11.084 8.169 1.00 87.38 202 GLU A C 1
ATOM 1609 O O . GLU A 1 202 ? -23.115 11.981 7.631 1.00 87.38 202 GLU A O 1
ATOM 1614 N N . LEU A 1 203 ? -23.051 10.213 8.998 1.00 87.00 203 LEU A N 1
ATOM 1615 C CA . LEU A 1 203 ? -24.482 10.260 9.324 1.00 87.00 203 LEU A CA 1
ATOM 1616 C C . LEU A 1 203 ? -24.884 11.578 9.997 1.00 87.00 203 LEU A C 1
ATOM 1618 O O . LEU A 1 203 ? -25.902 12.173 9.644 1.00 87.00 203 LEU A O 1
ATOM 1622 N N . PHE A 1 204 ? -24.084 12.062 10.952 1.00 87.44 204 PHE A N 1
ATOM 1623 C CA . PHE A 1 204 ? -24.326 13.346 11.604 1.00 87.44 204 PHE A CA 1
ATOM 1624 C C . PHE A 1 204 ? -24.310 14.488 10.588 1.00 87.44 204 PHE A C 1
ATOM 1626 O O . PHE A 1 204 ? -25.211 15.330 10.604 1.00 87.44 204 PHE A O 1
ATOM 1633 N N . ARG A 1 205 ? -23.317 14.498 9.693 1.00 87.44 205 ARG A N 1
ATOM 1634 C CA . ARG A 1 205 ? -23.193 15.495 8.631 1.00 87.44 205 ARG A CA 1
ATOM 1635 C C . ARG A 1 205 ? -24.402 15.476 7.707 1.00 87.44 205 ARG A C 1
ATOM 1637 O O . ARG A 1 205 ? -24.951 16.538 7.435 1.00 87.44 205 ARG A O 1
ATOM 1644 N N . ASN A 1 206 ? -24.843 14.296 7.283 1.00 87.56 206 ASN A N 1
ATOM 1645 C CA . ASN A 1 206 ? -25.999 14.152 6.401 1.00 87.56 206 ASN A CA 1
ATOM 1646 C C . ASN A 1 206 ? -27.288 14.673 7.057 1.00 87.56 206 ASN A C 1
ATOM 1648 O O . ASN A 1 206 ? -28.081 15.341 6.400 1.00 87.56 206 ASN A O 1
ATOM 1652 N N . ASN A 1 207 ? -27.464 14.443 8.361 1.00 88.50 207 ASN A N 1
ATOM 1653 C CA . ASN A 1 207 ? -28.664 14.868 9.087 1.00 88.50 207 ASN A CA 1
ATOM 1654 C C . ASN A 1 207 ? -28.664 16.355 9.473 1.00 88.50 207 ASN A C 1
ATOM 1656 O O . ASN A 1 207 ? -29.727 16.960 9.569 1.00 88.50 207 ASN A O 1
ATOM 1660 N N . ASN A 1 208 ? -27.492 16.944 9.728 1.00 87.12 208 ASN A N 1
ATOM 1661 C CA . ASN A 1 208 ? -27.377 18.301 10.277 1.00 87.12 208 ASN A CA 1
ATOM 1662 C C . ASN A 1 208 ? -26.771 19.313 9.295 1.00 87.12 208 ASN A C 1
ATOM 1664 O O . ASN A 1 208 ? -26.626 20.481 9.648 1.00 87.12 208 ASN A O 1
ATOM 1668 N N . GLN A 1 209 ? -26.356 18.869 8.103 1.00 88.56 209 GLN A N 1
ATOM 1669 C CA . GLN A 1 209 ? -25.646 19.663 7.088 1.00 88.56 209 GLN A CA 1
ATOM 1670 C C . GLN A 1 209 ? -24.394 20.385 7.624 1.00 88.56 209 GLN A C 1
ATOM 1672 O O . GLN A 1 209 ? -23.947 21.393 7.082 1.00 88.56 209 GLN A O 1
ATOM 1677 N N . ARG A 1 210 ? -23.805 19.864 8.706 1.00 88.44 210 ARG A N 1
ATOM 1678 C CA . ARG A 1 210 ? -22.592 20.386 9.342 1.00 88.44 210 ARG A CA 1
ATOM 1679 C C . ARG A 1 210 ? -21.802 19.260 9.990 1.00 88.44 210 ARG A C 1
ATOM 1681 O O . ARG A 1 210 ? -22.370 18.246 10.386 1.00 88.44 210 ARG A O 1
ATOM 1688 N N . LEU A 1 211 ? -20.507 19.476 10.186 1.00 86.44 211 LEU A N 1
ATOM 1689 C CA . LEU A 1 211 ? -19.669 18.541 10.930 1.00 86.44 211 LEU A CA 1
ATOM 1690 C C . LEU A 1 211 ? -19.906 18.621 12.451 1.00 86.44 211 LEU A C 1
ATOM 1692 O O . LEU A 1 211 ? -20.254 19.693 12.972 1.00 86.44 211 LEU A O 1
ATOM 1696 N N . PRO A 1 212 ? -19.707 17.504 13.172 1.00 85.31 212 PRO A N 1
ATOM 1697 C CA . PRO A 1 212 ? -19.758 17.478 14.626 1.00 85.31 212 PRO A CA 1
ATOM 1698 C C . PRO A 1 212 ? -18.567 18.232 15.232 1.00 85.31 212 PRO A C 1
ATOM 1700 O O . PRO A 1 212 ? -17.436 18.154 14.751 1.00 85.31 212 PRO A O 1
ATOM 1703 N N . VAL A 1 213 ? -18.811 18.955 16.322 1.00 82.44 213 VAL A N 1
ATOM 1704 C CA . VAL A 1 213 ? -17.783 19.699 17.067 1.00 82.44 213 VAL A CA 1
ATOM 1705 C C . VAL A 1 213 ? -17.069 18.799 18.075 1.00 82.44 213 VAL A C 1
ATOM 1707 O O . VAL A 1 213 ? -15.895 19.001 18.368 1.00 82.44 213 VAL A O 1
ATOM 1710 N N . ASN A 1 214 ? -17.770 17.813 18.637 1.00 81.00 214 ASN A N 1
ATOM 1711 C CA . ASN A 1 214 ? -17.228 16.898 19.637 1.00 81.00 214 ASN A CA 1
ATOM 1712 C C . ASN A 1 214 ? -18.006 15.570 19.666 1.00 81.00 214 ASN A C 1
ATOM 1714 O O . ASN A 1 214 ? -19.092 15.449 19.102 1.00 81.00 214 ASN A O 1
ATOM 1718 N N . TYR A 1 215 ? -17.476 14.578 20.389 1.00 77.25 215 TYR A N 1
ATOM 1719 C CA . TYR A 1 215 ? -18.106 13.259 20.531 1.00 77.25 215 TYR A CA 1
ATOM 1720 C C . TYR A 1 215 ? -19.506 13.273 21.148 1.00 77.25 215 TYR A C 1
ATOM 1722 O O . TYR A 1 215 ? -20.273 12.343 20.907 1.00 77.25 215 TYR A O 1
ATOM 1730 N N . ARG A 1 216 ? -19.862 14.285 21.952 1.00 76.56 216 ARG A N 1
ATOM 1731 C CA . ARG A 1 216 ? -21.194 14.334 22.574 1.00 76.56 216 ARG A CA 1
ATOM 1732 C C . ARG A 1 216 ? -22.274 14.558 21.523 1.00 76.56 216 ARG A C 1
ATOM 1734 O O . ARG A 1 216 ? -23.333 13.950 21.626 1.00 76.56 216 ARG A O 1
ATOM 1741 N N . GLU A 1 217 ? -21.978 15.340 20.485 1.00 79.56 217 GLU A N 1
ATOM 1742 C CA . GLU A 1 217 ? -22.902 15.554 19.364 1.00 79.56 217 GLU A CA 1
ATOM 1743 C C . GLU A 1 217 ? -23.170 14.260 18.579 1.00 79.56 217 GLU A C 1
ATOM 1745 O O . GLU A 1 217 ? -24.280 14.047 18.102 1.00 79.56 217 GLU A O 1
ATOM 1750 N N . LEU A 1 218 ? -22.197 13.342 18.532 1.00 75.69 218 LEU A N 1
ATOM 1751 C CA . LEU A 1 218 ? -22.371 12.017 17.924 1.00 75.69 218 LEU A CA 1
ATOM 1752 C C . LEU A 1 218 ? -23.250 11.068 18.762 1.00 75.69 218 LEU A C 1
ATOM 1754 O O . LEU A 1 218 ? -23.709 10.050 18.247 1.00 75.69 218 LEU A O 1
ATOM 1758 N N . GLY A 1 219 ? -23.463 11.360 20.051 1.00 64.00 219 GLY A N 1
ATOM 1759 C CA . GLY A 1 219 ? -24.217 10.514 20.984 1.00 64.00 219 GLY A CA 1
ATOM 1760 C C . GLY A 1 219 ? -25.684 10.911 21.184 1.00 64.00 219 GLY A C 1
ATOM 1761 O O . GLY A 1 219 ? -26.469 10.090 21.652 1.00 64.00 219 GLY A O 1
ATOM 1762 N N . GLN A 1 220 ? -26.078 12.138 20.823 1.00 55.31 220 GLN A N 1
ATOM 1763 C CA . GLN A 1 220 ? -27.422 12.676 21.094 1.00 55.31 220 GLN A CA 1
ATOM 1764 C C . GLN A 1 220 ? -28.527 12.157 20.147 1.00 55.31 220 GLN A C 1
ATOM 1766 O O . GLN A 1 220 ? -29.700 12.418 20.386 1.00 55.31 220 GLN A O 1
ATOM 1771 N N . GLY A 1 221 ? -28.184 11.369 19.120 1.00 47.88 221 GLY A N 1
ATOM 1772 C CA . GLY A 1 221 ? -29.124 10.823 18.125 1.00 47.88 221 GLY A CA 1
ATOM 1773 C C . GLY A 1 221 ? -29.638 9.396 18.378 1.00 47.88 221 GLY A C 1
ATOM 1774 O O . GLY A 1 221 ? -29.973 8.713 17.418 1.00 47.88 221 GLY A O 1
ATOM 1775 N N . GLY A 1 222 ? -29.644 8.896 19.620 1.00 40.91 222 GLY A N 1
ATOM 1776 C CA . GLY A 1 222 ? -30.156 7.547 19.943 1.00 40.91 222 GLY A CA 1
ATOM 1777 C C . GLY A 1 222 ? -29.165 6.385 19.750 1.00 40.91 222 GLY A C 1
ATOM 1778 O O . GLY A 1 222 ? -29.522 5.230 19.957 1.00 40.91 222 GLY A O 1
ATOM 1779 N N . PHE A 1 223 ? -27.899 6.666 19.422 1.00 44.12 223 PHE A N 1
ATOM 1780 C CA . PHE A 1 223 ? -26.838 5.662 19.239 1.00 44.12 223 PHE A CA 1
ATOM 1781 C C . PHE A 1 223 ? -25.877 5.615 20.441 1.00 44.12 223 PHE A C 1
ATOM 1783 O O . PHE A 1 223 ? -24.677 5.880 20.330 1.00 44.12 223 PHE A O 1
ATOM 1790 N N . THR A 1 224 ? -26.398 5.265 21.618 1.00 40.94 224 THR A N 1
ATOM 1791 C CA . THR A 1 224 ? -25.647 5.167 22.888 1.00 40.94 224 THR A CA 1
ATOM 1792 C C . THR A 1 224 ? -24.917 3.834 23.101 1.00 40.94 224 THR A C 1
ATOM 1794 O O . THR A 1 224 ? -24.429 3.571 24.198 1.00 40.94 224 THR A O 1
ATOM 1797 N N . ALA A 1 225 ? -24.745 2.998 22.073 1.00 45.62 225 ALA A N 1
ATOM 1798 C CA . ALA A 1 225 ? -23.786 1.897 22.150 1.00 45.62 225 ALA A CA 1
ATOM 1799 C C . ALA A 1 225 ? -22.373 2.465 21.944 1.00 45.62 225 ALA A C 1
ATOM 1801 O O . ALA A 1 225 ? -21.998 2.838 20.827 1.00 45.62 225 ALA A O 1
ATOM 1802 N N . GLY A 1 226 ? -21.625 2.612 23.041 1.00 56.91 226 GLY A N 1
ATOM 1803 C CA . GLY A 1 226 ? -20.259 3.127 23.045 1.00 56.91 226 GLY A CA 1
ATOM 1804 C C . GLY A 1 226 ? -19.380 2.364 22.061 1.00 56.91 226 GLY A C 1
ATOM 1805 O O . GLY A 1 226 ? -19.376 1.135 22.037 1.00 56.91 226 GLY A O 1
ATOM 1806 N N . VAL A 1 227 ? -18.642 3.091 21.225 1.00 65.19 227 VAL A N 1
ATOM 1807 C CA . VAL A 1 227 ? -17.617 2.475 20.386 1.00 65.19 227 VAL A CA 1
ATOM 1808 C C . VAL A 1 227 ? -16.580 1.866 21.327 1.00 65.19 227 VAL A C 1
ATOM 1810 O O . VAL A 1 227 ? -15.920 2.586 22.077 1.00 65.19 227 VAL A O 1
ATOM 1813 N N . ALA A 1 228 ? -16.489 0.536 21.342 1.00 70.12 228 ALA A N 1
ATOM 1814 C CA . ALA A 1 228 ? -15.556 -0.185 22.193 1.00 70.12 228 ALA A CA 1
ATOM 1815 C C . ALA A 1 228 ? -14.129 0.049 21.682 1.00 70.12 228 ALA A C 1
ATOM 1817 O O . ALA A 1 228 ? -13.652 -0.630 20.776 1.00 70.12 228 ALA A O 1
ATOM 1818 N N . VAL A 1 229 ? -13.459 1.049 22.249 1.00 73.06 229 VAL A N 1
ATOM 1819 C CA . VAL A 1 229 ? -12.049 1.322 21.970 1.00 73.06 229 VAL A CA 1
ATOM 1820 C C . VAL A 1 229 ? -11.202 0.301 22.737 1.00 73.06 229 VAL A C 1
ATOM 1822 O O . VAL A 1 229 ? -11.399 0.158 23.950 1.00 73.06 229 VAL A O 1
ATOM 1825 N N . PRO A 1 230 ? -10.260 -0.405 22.083 1.00 77.06 230 PRO A N 1
ATOM 1826 C CA . PRO A 1 230 ? -9.360 -1.327 22.766 1.00 77.06 230 PRO A CA 1
ATOM 1827 C C . PRO A 1 230 ? -8.666 -0.690 23.977 1.00 77.06 230 PRO A C 1
ATOM 1829 O O . PRO A 1 230 ? -8.304 0.491 23.978 1.00 77.06 230 PRO A O 1
ATOM 1832 N N . LYS A 1 231 ? -8.483 -1.481 25.042 1.00 73.19 231 LYS A N 1
ATOM 1833 C CA . LYS A 1 231 ? -7.836 -1.012 26.273 1.00 73.19 231 LYS A CA 1
ATOM 1834 C C . LYS A 1 231 ? -6.435 -0.502 25.946 1.00 73.19 231 LYS A C 1
ATOM 1836 O O . LYS A 1 231 ? -5.662 -1.199 25.307 1.00 73.19 231 LYS A O 1
ATOM 1841 N N . GLY A 1 232 ? -6.111 0.694 26.429 1.00 74.38 232 GLY A N 1
ATOM 1842 C CA . GLY A 1 232 ? -4.827 1.321 26.128 1.00 74.38 232 GLY A CA 1
ATOM 1843 C C . GLY A 1 232 ? -4.851 2.206 24.888 1.00 74.38 232 GLY A C 1
ATOM 1844 O O . GLY A 1 232 ? -3.810 2.743 24.564 1.00 74.38 232 GLY A O 1
ATOM 1845 N N . TRP A 1 233 ? -6.006 2.446 24.261 1.00 79.06 233 TRP A N 1
ATOM 1846 C CA . TRP A 1 233 ? -6.154 3.438 23.194 1.00 79.06 233 TRP A CA 1
ATOM 1847 C C . TRP A 1 233 ? -7.056 4.601 23.614 1.00 79.06 233 TRP A C 1
ATOM 1849 O O . TRP A 1 233 ? -7.870 4.513 24.545 1.00 79.06 233 TRP A O 1
ATOM 1859 N N . LYS A 1 234 ? -6.864 5.738 22.958 1.00 82.06 234 LYS A N 1
ATOM 1860 C CA . LYS A 1 234 ? -7.703 6.931 23.038 1.00 82.06 234 LYS A CA 1
ATOM 1861 C C . LYS A 1 234 ? -8.030 7.337 21.610 1.00 82.06 234 LYS A C 1
ATOM 1863 O O . LYS A 1 234 ? -7.122 7.406 20.800 1.00 82.06 234 LYS A O 1
ATOM 1868 N N . ILE A 1 235 ? -9.299 7.597 21.306 1.00 81.62 235 ILE A N 1
ATOM 1869 C CA . ILE A 1 235 ? -9.678 8.170 20.013 1.00 81.62 235 ILE A CA 1
ATOM 1870 C C . ILE A 1 235 ? -10.149 9.601 20.246 1.00 81.62 235 ILE A C 1
ATOM 1872 O O . ILE A 1 235 ? -10.972 9.859 21.123 1.00 81.62 235 ILE A O 1
ATOM 1876 N N . GLU A 1 236 ? -9.618 10.528 19.466 1.00 82.94 236 GLU A N 1
ATOM 1877 C CA . GLU A 1 236 ? -9.932 11.948 19.471 1.00 82.94 236 GLU A CA 1
ATOM 1878 C C . GLU A 1 236 ? -10.588 12.338 18.150 1.00 82.94 236 GLU A C 1
ATOM 1880 O O . GLU A 1 236 ? -10.270 11.783 17.104 1.00 82.94 236 GLU A O 1
ATOM 1885 N N . LEU A 1 237 ? -11.536 13.266 18.218 1.00 83.75 237 LEU A N 1
ATOM 1886 C CA . LEU A 1 237 ? -12.162 13.880 17.057 1.00 83.75 237 LEU A CA 1
ATOM 1887 C C . LEU A 1 237 ? -11.716 15.337 17.047 1.00 83.75 237 LEU A C 1
ATOM 1889 O O . LEU A 1 237 ? -11.999 16.067 17.998 1.00 83.75 237 LEU A O 1
ATOM 1893 N N . SER A 1 238 ? -11.040 15.750 15.985 1.00 84.75 238 SER A N 1
ATOM 1894 C CA . SER A 1 238 ? -10.696 17.146 15.735 1.00 84.75 238 SER A CA 1
ATOM 1895 C C . SER A 1 238 ? -11.269 17.598 14.395 1.00 84.75 238 SER A C 1
ATOM 1897 O O . SER A 1 238 ? -11.660 16.789 13.553 1.00 84.75 238 SER A O 1
ATOM 1899 N N . ARG A 1 239 ? -11.380 18.913 14.210 1.00 81.94 239 ARG A N 1
ATOM 1900 C CA . ARG A 1 239 ? -11.794 19.514 12.941 1.00 81.94 239 ARG A CA 1
ATOM 1901 C C . ARG A 1 239 ? -10.583 20.091 12.237 1.00 81.94 239 ARG A C 1
ATOM 1903 O O . ARG A 1 239 ? -9.764 20.758 12.865 1.00 81.94 239 ARG A O 1
ATOM 1910 N N . GLU A 1 240 ? -10.528 19.880 10.935 1.00 81.62 240 GLU A N 1
ATOM 1911 C CA . GLU A 1 240 ? -9.571 20.516 10.045 1.00 81.62 240 GLU A CA 1
ATOM 1912 C C . GLU A 1 240 ? -10.359 21.410 9.084 1.00 81.62 240 GLU A C 1
ATOM 1914 O O . GLU A 1 240 ? -10.918 20.973 8.081 1.00 81.62 240 GLU A O 1
ATOM 1919 N N . GLY A 1 241 ? -10.486 22.683 9.456 1.00 80.25 241 GLY A N 1
ATOM 1920 C CA . GLY A 1 241 ? -11.306 23.639 8.718 1.00 80.25 241 GLY A CA 1
ATOM 1921 C C . GLY A 1 241 ? -12.816 23.406 8.859 1.00 80.25 241 GLY A C 1
ATOM 1922 O O . GLY A 1 241 ? -13.316 22.886 9.865 1.00 80.25 241 GLY A O 1
ATOM 1923 N N . LYS A 1 242 ? -13.570 23.880 7.860 1.00 76.88 242 LYS A N 1
ATOM 1924 C CA . LYS A 1 242 ? -15.040 23.807 7.859 1.00 76.88 242 LYS A CA 1
ATOM 1925 C C . LYS A 1 242 ? -15.568 22.460 7.381 1.00 76.88 242 LYS A C 1
ATOM 1927 O O . LYS A 1 242 ? -16.598 22.035 7.900 1.00 76.88 242 LYS A O 1
ATOM 1932 N N . ASP A 1 243 ? -14.812 21.797 6.511 1.00 81.31 243 ASP A N 1
ATOM 1933 C CA . ASP A 1 243 ? -15.293 20.688 5.688 1.00 81.31 243 ASP A CA 1
ATOM 1934 C C . ASP A 1 243 ? -14.593 19.365 5.986 1.00 81.31 243 ASP A C 1
ATOM 1936 O O . ASP A 1 243 ? -14.784 18.419 5.244 1.00 81.31 243 ASP A O 1
ATOM 1940 N N . ARG A 1 244 ? -13.748 19.265 7.023 1.00 84.69 244 ARG A N 1
ATOM 1941 C CA . ARG A 1 244 ? -13.124 17.982 7.378 1.00 84.69 244 ARG A CA 1
ATOM 1942 C C . ARG A 1 244 ? -13.059 17.749 8.877 1.00 84.69 244 ARG A C 1
ATOM 1944 O O . ARG A 1 244 ? -12.833 18.662 9.678 1.00 84.69 244 ARG A O 1
ATOM 1951 N N . CYS A 1 245 ? -13.212 16.486 9.243 1.00 84.94 245 CYS A N 1
ATOM 1952 C CA . CYS A 1 245 ? -12.921 15.964 10.568 1.00 84.94 245 CYS A CA 1
ATOM 1953 C C . CYS A 1 245 ? -11.745 14.988 10.494 1.00 84.94 245 CYS A C 1
ATOM 1955 O O . CYS A 1 245 ? -11.611 14.230 9.536 1.00 84.94 245 CYS A O 1
ATOM 1957 N N . ILE A 1 246 ? -10.925 14.976 11.540 1.00 85.62 246 ILE A N 1
ATOM 1958 C CA . ILE A 1 246 ? -9.855 14.002 11.730 1.00 85.62 246 ILE A CA 1
ATOM 1959 C C . ILE A 1 246 ? -10.207 13.166 12.956 1.00 85.62 246 ILE A C 1
ATOM 1961 O O . ILE A 1 246 ? -10.376 13.688 14.060 1.00 85.62 246 ILE A O 1
ATOM 1965 N N . LEU A 1 247 ? -10.301 11.857 12.761 1.00 85.94 247 LEU A N 1
ATOM 1966 C CA . LEU A 1 247 ? -10.353 10.885 13.842 1.00 85.94 247 LEU A CA 1
ATOM 1967 C C . LEU A 1 247 ? -8.935 10.392 14.105 1.00 85.94 247 LEU A C 1
ATOM 1969 O O . LEU A 1 247 ? -8.331 9.758 13.244 1.00 85.94 247 LEU A O 1
ATOM 1973 N N . THR A 1 248 ? -8.404 10.689 15.287 1.00 83.75 248 THR A N 1
ATOM 1974 C CA . THR A 1 248 ? -7.055 10.285 15.688 1.00 83.75 248 THR A CA 1
ATOM 1975 C C . THR A 1 248 ? -7.142 9.204 16.755 1.00 83.75 248 THR A C 1
ATOM 1977 O O . THR A 1 248 ? -7.644 9.478 17.840 1.00 83.75 248 THR A O 1
ATOM 1980 N N . ALA A 1 249 ? -6.666 7.988 16.492 1.00 83.38 249 ALA A N 1
ATOM 1981 C CA . ALA A 1 249 ? -6.494 6.964 17.519 1.00 83.38 249 ALA A CA 1
ATOM 1982 C C . ALA A 1 249 ? -5.042 6.929 17.994 1.00 83.38 249 ALA A C 1
ATOM 1984 O O . ALA A 1 249 ? -4.141 6.678 17.202 1.00 83.38 249 ALA A O 1
ATOM 1985 N N . GLU A 1 250 ? -4.833 7.141 19.289 1.00 81.25 250 GLU A N 1
ATOM 1986 C CA . GLU A 1 250 ? -3.527 7.154 19.936 1.00 81.25 250 GLU A CA 1
ATOM 1987 C C . GLU A 1 250 ? -3.424 6.068 21.010 1.00 81.25 250 GLU A C 1
ATOM 1989 O O . GLU A 1 250 ? -4.282 5.980 21.898 1.00 81.25 250 GLU A O 1
ATOM 1994 N N . ALA A 1 251 ? -2.359 5.262 20.986 1.00 74.44 251 ALA A N 1
ATOM 1995 C CA . ALA A 1 251 ? -2.063 4.388 22.118 1.00 74.44 251 ALA A CA 1
ATOM 1996 C C . ALA A 1 251 ? -1.676 5.240 23.340 1.00 74.44 251 ALA A C 1
ATOM 1998 O O . ALA A 1 251 ? -0.797 6.104 23.292 1.00 74.44 251 ALA A O 1
ATOM 1999 N N . ARG A 1 252 ? -2.340 4.990 24.467 1.00 68.00 252 ARG A N 1
ATOM 2000 C CA . ARG A 1 252 ? -2.065 5.609 25.761 1.00 68.00 252 ARG A CA 1
ATOM 2001 C C . ARG A 1 252 ? -0.622 5.303 26.155 1.00 68.00 252 ARG A C 1
ATOM 2003 O O . ARG A 1 252 ? -0.164 4.166 26.065 1.00 68.00 252 ARG A O 1
ATOM 2010 N N . LYS A 1 253 ? 0.069 6.347 26.615 1.00 55.41 253 LYS A N 1
ATOM 2011 C CA . LYS A 1 253 ? 1.447 6.297 27.112 1.00 55.41 253 LYS A CA 1
ATOM 2012 C C . LYS A 1 253 ? 1.640 5.109 28.059 1.00 55.41 253 LYS A C 1
ATOM 2014 O O . LYS A 1 253 ? 0.799 4.863 28.924 1.00 55.41 253 LYS A O 1
ATOM 2019 N N . ASN A 1 254 ? 2.766 4.411 27.922 1.00 51.44 254 ASN A N 1
ATOM 2020 C CA . ASN A 1 254 ? 3.199 3.458 28.943 1.00 51.44 254 ASN A CA 1
ATOM 2021 C C . ASN A 1 254 ? 3.454 4.192 30.280 1.00 51.44 254 ASN A C 1
ATOM 2023 O O . ASN A 1 254 ? 3.483 5.424 30.327 1.00 51.44 254 ASN A O 1
ATOM 2027 N N . ASN A 1 255 ? 3.695 3.453 31.368 1.00 38.03 255 ASN A N 1
ATOM 2028 C CA . ASN A 1 255 ? 3.976 4.013 32.704 1.00 38.03 255 ASN A CA 1
ATOM 2029 C C . ASN A 1 255 ? 5.185 4.983 32.754 1.00 38.03 255 ASN A C 1
ATOM 2031 O O . ASN A 1 255 ? 5.433 5.591 33.787 1.00 38.03 255 ASN A O 1
ATOM 2035 N N . LEU A 1 256 ? 5.929 5.138 31.651 1.00 44.66 256 LEU A N 1
ATOM 2036 C CA . LEU A 1 256 ? 7.068 6.045 31.484 1.00 44.66 256 LEU A CA 1
ATOM 2037 C C . LEU A 1 256 ? 6.710 7.323 30.700 1.00 44.66 256 LEU A C 1
ATOM 2039 O O . LEU A 1 256 ? 7.595 8.083 30.314 1.00 44.66 256 LEU A O 1
ATOM 2043 N N . GLY A 1 257 ? 5.427 7.563 30.413 1.00 40.91 257 GLY A N 1
ATOM 2044 C CA . GLY A 1 257 ? 4.969 8.801 29.781 1.00 40.91 257 GLY A CA 1
ATOM 2045 C C . GLY A 1 257 ? 5.330 8.946 28.296 1.00 40.91 257 GLY A C 1
ATOM 2046 O O . GLY A 1 257 ? 5.135 10.030 27.734 1.00 40.91 257 GLY A O 1
ATOM 2047 N N . LYS A 1 258 ? 5.820 7.882 27.643 1.00 43.19 258 LYS A N 1
ATOM 2048 C CA . LYS A 1 258 ? 6.159 7.880 26.212 1.00 43.19 258 LYS A CA 1
ATOM 2049 C C . LYS A 1 258 ? 5.030 7.242 25.399 1.00 43.19 258 LYS A C 1
ATOM 2051 O O . LYS A 1 258 ? 4.605 6.124 25.686 1.00 43.19 258 LYS A O 1
ATOM 2056 N N . VAL A 1 259 ? 4.536 7.973 24.396 1.00 50.41 259 VAL A N 1
ATOM 2057 C CA . VAL A 1 259 ? 3.711 7.404 23.318 1.00 50.41 259 VAL A CA 1
ATOM 2058 C C . VAL A 1 259 ? 4.685 6.604 22.463 1.00 50.41 259 VAL A C 1
ATOM 2060 O O . VAL A 1 259 ? 5.706 7.154 22.046 1.00 50.41 259 VAL A O 1
ATOM 2063 N N . LEU A 1 260 ? 4.442 5.309 22.261 1.00 47.88 260 LEU A N 1
ATOM 2064 C CA . LEU A 1 260 ? 5.248 4.551 21.305 1.00 47.88 260 LEU A CA 1
ATOM 2065 C C . LEU A 1 260 ? 5.100 5.251 19.935 1.00 47.88 260 LEU A C 1
ATOM 2067 O O . LEU A 1 260 ? 3.962 5.519 19.540 1.00 47.88 260 LEU A O 1
ATOM 2071 N N . PRO A 1 261 ? 6.186 5.596 19.219 1.00 39.59 261 PRO A N 1
ATOM 2072 C CA . PRO A 1 261 ? 6.101 6.197 17.879 1.00 39.59 261 PRO A CA 1
ATOM 2073 C C . PRO A 1 261 ? 5.155 5.381 16.973 1.00 39.59 261 PRO A C 1
ATOM 2075 O O . PRO A 1 261 ? 4.929 4.218 17.250 1.00 39.59 261 PRO A O 1
ATOM 2078 N N . GLY A 1 262 ? 4.500 5.929 15.949 1.00 47.94 262 GLY A N 1
ATOM 2079 C CA . GLY A 1 262 ? 3.593 5.123 15.098 1.00 47.94 262 GLY A CA 1
ATOM 2080 C C . GLY A 1 262 ? 2.316 4.577 15.776 1.00 47.94 262 GLY A C 1
ATOM 2081 O O . GLY A 1 262 ? 1.559 3.835 15.162 1.00 47.94 262 GLY A O 1
ATOM 2082 N N . SER A 1 263 ? 2.036 4.960 17.024 1.00 59.62 263 SER A N 1
ATOM 2083 C CA . SER A 1 263 ? 0.777 4.651 17.722 1.00 59.62 263 SER A CA 1
ATOM 2084 C C . SER A 1 263 ? -0.355 5.626 17.413 1.00 59.62 263 SER A C 1
ATOM 2086 O O . SER A 1 263 ? -1.330 5.646 18.153 1.00 59.62 263 SER A O 1
ATOM 2088 N N . ILE A 1 264 ? -0.195 6.476 16.398 1.00 62.66 264 ILE A N 1
ATOM 2089 C CA . ILE A 1 264 ? -1.158 7.508 16.021 1.00 62.66 264 ILE A CA 1
ATOM 2090 C C . ILE A 1 264 ? -1.712 7.135 14.651 1.00 62.66 264 ILE A C 1
ATOM 2092 O O . ILE A 1 264 ? -1.000 7.210 13.651 1.00 62.66 264 IL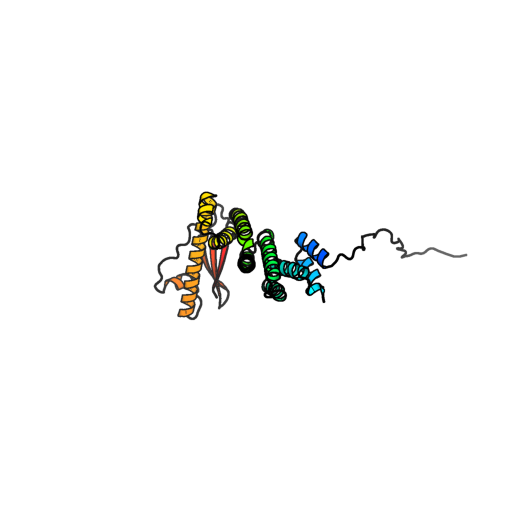E A O 1
ATOM 2096 N N . LEU A 1 265 ? -2.976 6.735 14.613 1.00 72.75 265 LEU A N 1
ATOM 2097 C CA . LEU A 1 265 ? -3.726 6.487 13.386 1.00 72.75 265 LEU A CA 1
ATOM 2098 C C . LEU A 1 265 ? -4.634 7.674 13.125 1.00 72.75 265 LEU A C 1
ATOM 2100 O O . LEU A 1 265 ? -5.352 8.091 14.029 1.00 72.75 265 LEU A O 1
ATOM 2104 N N . LYS A 1 266 ? -4.613 8.205 11.905 1.00 76.81 266 LYS A N 1
ATOM 2105 C CA . LYS A 1 266 ? -5.484 9.305 11.493 1.00 76.81 266 LYS A CA 1
ATOM 2106 C C . LYS A 1 266 ? -6.388 8.840 10.369 1.00 76.81 266 LYS A C 1
ATOM 2108 O O . LYS A 1 266 ? -5.905 8.357 9.350 1.00 76.81 266 LYS A O 1
ATOM 2113 N N . GLU A 1 267 ? -7.682 9.031 10.556 1.00 76.69 267 GLU A N 1
ATOM 2114 C CA . GLU A 1 267 ? -8.689 8.825 9.525 1.00 76.69 267 GLU A CA 1
ATOM 2115 C C . GLU A 1 267 ? -9.374 10.154 9.225 1.00 76.69 267 GLU A C 1
ATOM 2117 O O . GLU A 1 267 ? -9.870 10.838 10.124 1.00 76.69 267 GLU A O 1
ATOM 2122 N N . TYR A 1 268 ? -9.368 10.523 7.947 1.00 76.31 268 TYR A N 1
ATOM 2123 C CA . TYR A 1 268 ? -9.956 11.762 7.460 1.00 76.31 268 TYR A CA 1
ATOM 2124 C C . TYR A 1 268 ? -11.392 11.494 7.027 1.00 76.31 268 TYR A C 1
ATOM 2126 O O . TYR A 1 268 ? -11.665 10.574 6.248 1.00 76.31 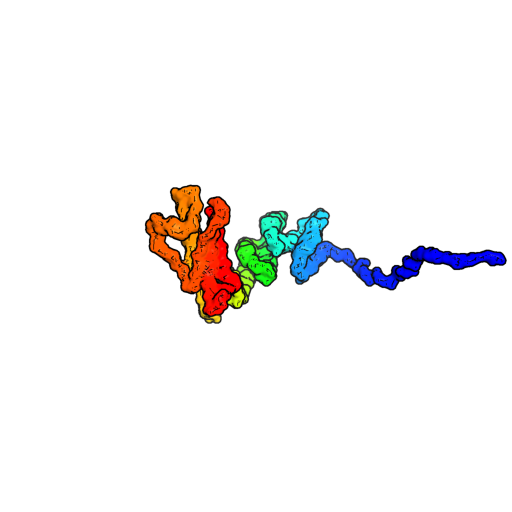268 TYR A O 1
ATOM 2134 N N . VAL A 1 269 ? -12.309 12.299 7.552 1.00 73.06 269 VAL A N 1
ATOM 2135 C CA . VAL A 1 269 ? -13.727 12.253 7.211 1.00 73.06 269 VAL A CA 1
ATOM 2136 C C . VAL A 1 269 ? -14.079 13.560 6.505 1.00 73.06 269 VAL A C 1
ATOM 2138 O O . VAL A 1 269 ? -13.883 14.624 7.106 1.00 73.06 269 VAL A O 1
ATOM 2141 N N . PRO A 1 270 ? -14.515 13.496 5.236 1.00 63.97 270 PRO A N 1
ATOM 2142 C CA . PRO A 1 270 ? -14.864 14.676 4.462 1.00 63.97 270 PRO A CA 1
ATOM 2143 C C . PRO A 1 270 ? -16.161 15.331 4.927 1.00 63.97 270 PRO A C 1
ATOM 2145 O O . PRO A 1 270 ? -16.985 14.721 5.651 1.00 63.97 270 PRO A O 1
#

Sequence (270 aa):
MTSRLTGHAGQVVLAASLFVFSFGCVSDPLDHAEELIAAYDFKSALAVLDQMTGAEREDMRFVRLHAVSLFVEGNIDEGFAELDSIRSDDPASQLAAARALYEAAVVIIREKNRIREAITLLDSCRTWDPDLKQKVQSLVWNRALEYFSVPGDGGYQLIQFASRLDEGIVRRLRSFNRLYYNRYNEMRGVYQALNLLKNRVELFRNNNQRLPVNYRELGQGGFTAGVAVPKGWKIELSREGKDRCILTAEARKNNLGKVLPGSILKEYVP

pLDDT: mean 79.22, std 18.74, range [29.36, 97.06]

Secondary structure (DSSP, 8-state):
----------------------------HHHHHHHHHHTT-HHHHHHHHHT--SGGGG-HHHHHHHHHHHHHHT-HHHHHHHHHHS--S-HHHHHHHHHHHHHHHHHIIIII--HHHHHHHHHHHHHH-GGGHHHHHHHHHHHHHHHHHSSSSHHHHHHHHHHHH-TTHHHHHHHH-HHHHHHHHHHHHHHHHHHHHHHHHHHHHHHHSS--SSHHHHHTTS--S---PPTTEEEEEEEETTTEEEEEEEE---TTSPPPTT-EEEEEE-

Foldseek 3Di:
DDDDDDDDDDDPDDDDPPPPDDPDDPPDLLNVLVVCVVVVNLVVSLVSLVPDDDPVLVDLSSLLSNLLSCLLVPVPVVSVVSLVVQDDPDLVSLLSSLVSLQNSLLCCVPPVVPLVSSLVSNVSSCVNDVVCLVVLLVSLLVSLVVVLVAAACSNLSSLVSNCVSPVCSLVVLCVVDVSSNVVNVLVVLQVQLVVVVLVLQVVLCVVPVFGDQFVVSSCP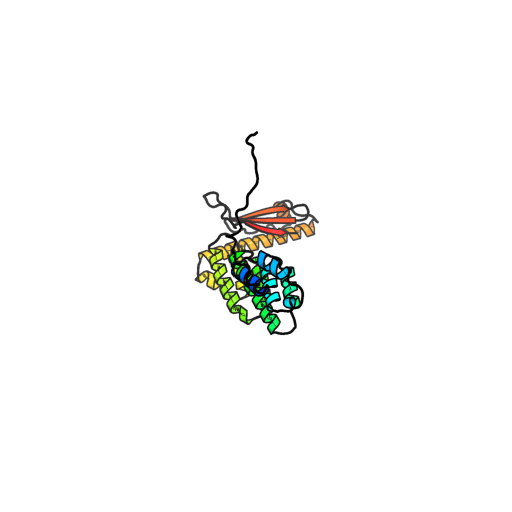PPPPPDSDRPPQKDWGWHDDPGQKIKIWIFGHDDVVRDGRPNRIDIDIHD

Radius of gyration: 27.94 Å; chains: 1; bounding box: 103×76×63 Å